Protein AF-A0A958RFA3-F1 (afdb_monomer)

Secondary structure (DSSP, 8-state):
------PPP-TT-GGGGGSPTT---------EEEEEEEEETTTEEEEEEEEEE--------------BPPPGGGEEEEEE-SSSTT-EEEEETTEEEEESSSSSBEEPTT--S---EEE-TT--EEETTEEESSTTSS-EE---HHHHHHHS-GGG--SSPPEEEEEEEE-SS-TT-EEEEEEETTTEEEEEEESSTTSS-EE-

Solvent-accessible surface area (backbone atoms only — not comparable to full-atom values): 12386 Å² total; per-residue (Å²): 137,87,82,86,84,79,81,76,87,62,88,85,56,63,73,68,76,75,58,60,89,88,58,83,70,74,81,91,70,76,76,62,69,46,70,40,78,48,76,44,90,98,69,45,80,44,76,46,81,69,47,78,53,76,62,76,80,70,80,77,64,85,73,67,79,72,63,44,75,78,58,79,88,51,51,78,45,76,44,65,46,77,70,43,88,51,34,33,36,36,17,17,76,71,14,32,30,40,21,60,76,82,58,54,30,33,70,45,88,92,38,70,40,56,46,38,68,37,64,34,68,86,35,42,30,36,46,61,61,32,38,14,85,61,69,71,77,52,76,42,79,36,68,42,66,72,44,50,55,66,41,47,58,69,94,72,59,73,75,98,48,61,74,43,72,69,41,61,47,62,36,68,92,44,70,40,26,33,39,34,37,35,32,48,50,94,81,45,74,47,50,35,36,17,78,55,51,36,78,47,47,38,66,108

Structure (mmCIF, N/CA/C/O backbone):
data_AF-A0A958RFA3-F1
#
_entry.id   AF-A0A958RFA3-F1
#
loop_
_atom_site.group_PDB
_atom_site.id
_atom_site.type_symbol
_atom_site.label_atom_id
_atom_site.label_alt_id
_atom_site.label_comp_id
_atom_site.label_asym_id
_atom_site.label_entity_id
_atom_site.label_seq_id
_atom_site.pdbx_PDB_ins_code
_atom_site.Cartn_x
_atom_site.Cartn_y
_atom_site.Cartn_z
_atom_site.occupancy
_atom_site.B_iso_or_equiv
_atom_site.auth_seq_id
_atom_site.auth_comp_id
_atom_site.auth_asym_id
_atom_site.auth_atom_id
_atom_site.pdbx_PDB_model_num
ATOM 1 N N . TYR A 1 1 ? 9.723 -27.325 49.224 1.00 39.25 1 TYR A N 1
ATOM 2 C CA . TYR A 1 1 ? 10.081 -26.887 47.862 1.00 39.25 1 TYR A CA 1
ATOM 3 C C . TYR A 1 1 ? 8.822 -26.891 47.021 1.00 39.25 1 TYR A C 1
ATOM 5 O O . TYR A 1 1 ? 8.228 -27.949 46.857 1.00 39.25 1 TYR A O 1
ATOM 13 N N . THR A 1 2 ? 8.362 -25.725 46.578 1.00 26.45 2 THR A N 1
ATOM 14 C CA . THR A 1 2 ? 7.135 -25.595 45.782 1.00 26.45 2 THR A CA 1
ATOM 15 C C . THR A 1 2 ? 7.529 -25.613 44.311 1.00 26.45 2 THR A C 1
ATOM 17 O O . THR A 1 2 ? 8.283 -24.753 43.863 1.00 26.45 2 THR A O 1
ATOM 20 N N . LEU A 1 3 ? 7.095 -26.639 43.580 1.00 25.03 3 LEU A N 1
ATOM 21 C CA . LEU A 1 3 ? 7.391 -26.801 42.160 1.00 25.03 3 LEU A CA 1
ATOM 22 C C . LEU A 1 3 ? 6.298 -26.085 41.355 1.00 25.03 3 LEU A C 1
ATOM 24 O O . LEU A 1 3 ? 5.173 -26.571 41.274 1.00 25.03 3 LEU A O 1
ATOM 28 N N . GLU A 1 4 ? 6.608 -24.925 40.777 1.00 31.17 4 GLU A N 1
ATOM 29 C CA . GLU A 1 4 ? 5.705 -24.277 39.821 1.00 31.17 4 GLU A CA 1
ATOM 30 C C . GLU A 1 4 ? 5.897 -24.875 38.424 1.00 31.17 4 GLU A C 1
ATOM 32 O O . GLU A 1 4 ? 6.933 -24.691 37.784 1.00 31.17 4 GLU A O 1
ATOM 37 N N . LEU A 1 5 ? 4.867 -25.561 37.932 1.00 25.67 5 LEU A N 1
ATOM 38 C CA . LEU A 1 5 ? 4.780 -26.044 36.558 1.00 25.67 5 LEU A CA 1
ATOM 39 C C . LEU A 1 5 ? 3.950 -25.045 35.742 1.00 25.67 5 LEU A C 1
ATOM 41 O O . LEU A 1 5 ? 2.828 -24.714 36.122 1.00 25.67 5 LEU A O 1
ATOM 45 N N . LYS A 1 6 ? 4.493 -24.548 34.626 1.00 41.12 6 LYS A N 1
ATOM 46 C CA . LYS A 1 6 ? 3.792 -23.631 33.709 1.00 41.12 6 LYS A CA 1
ATOM 47 C C . LYS A 1 6 ? 3.762 -24.231 32.307 1.00 41.12 6 LYS A C 1
ATOM 49 O O . LYS A 1 6 ? 4.740 -24.839 31.876 1.00 41.12 6 LYS A O 1
ATOM 54 N N . SER A 1 7 ? 2.632 -24.082 31.619 1.00 36.56 7 SER A N 1
ATOM 55 C CA . SER A 1 7 ? 2.426 -24.600 30.266 1.00 36.56 7 SER A CA 1
ATOM 56 C C . SER A 1 7 ? 3.129 -23.744 29.206 1.00 36.56 7 SER A C 1
ATOM 58 O O . SER A 1 7 ? 3.411 -22.561 29.411 1.00 36.56 7 SER A O 1
ATOM 60 N N . GLN A 1 8 ? 3.427 -24.364 28.062 1.00 39.75 8 GLN A N 1
ATOM 61 C CA . GLN A 1 8 ? 3.953 -23.690 26.874 1.00 39.75 8 GLN A CA 1
ATOM 62 C C . GLN A 1 8 ? 2.984 -22.582 26.415 1.00 39.75 8 GLN A C 1
ATOM 64 O O . GLN A 1 8 ? 1.768 -22.783 26.501 1.00 39.75 8 GLN A O 1
ATOM 69 N N . PRO A 1 9 ? 3.483 -21.442 25.891 1.00 43.16 9 PRO A N 1
ATOM 70 C CA . PRO A 1 9 ? 2.634 -20.446 25.247 1.00 43.16 9 PRO A CA 1
ATOM 71 C C . PRO A 1 9 ? 1.746 -21.116 24.195 1.00 43.16 9 PRO A C 1
ATOM 73 O O . PRO A 1 9 ? 2.242 -21.728 23.247 1.00 43.16 9 PRO A O 1
ATOM 76 N N . ASN A 1 10 ? 0.429 -21.038 24.384 1.00 44.91 10 ASN A N 1
ATOM 77 C CA . ASN A 1 10 ? -0.519 -21.607 23.440 1.00 44.91 10 ASN A CA 1
ATOM 78 C C . ASN A 1 10 ? -0.627 -20.675 22.225 1.00 44.91 10 ASN A C 1
ATOM 80 O O . ASN A 1 10 ? -1.308 -19.655 22.277 1.00 44.91 10 ASN A O 1
ATOM 84 N N . MET A 1 11 ? 0.036 -21.038 21.127 1.00 40.84 11 MET A N 1
ATOM 85 C CA . MET A 1 11 ? -0.044 -20.307 19.854 1.00 40.84 11 MET A CA 1
ATOM 86 C C . MET A 1 11 ? -1.438 -20.394 19.199 1.00 40.84 11 MET A C 1
ATOM 88 O O . MET A 1 11 ? -1.718 -19.644 18.274 1.00 40.84 11 MET A O 1
ATOM 92 N N . GLY A 1 12 ? -2.318 -21.280 19.683 1.00 44.78 12 GLY A N 1
ATOM 93 C CA . GLY A 1 12 ? -3.744 -21.337 19.341 1.00 44.78 12 GLY A CA 1
ATOM 94 C C . GLY A 1 12 ? -4.638 -20.570 20.320 1.00 44.78 12 GLY A C 1
ATOM 95 O O . GLY A 1 12 ? -5.848 -20.786 20.346 1.00 44.78 12 GLY A O 1
ATOM 96 N N . SER A 1 13 ? -4.062 -19.727 21.183 1.00 49.00 13 SER A N 1
ATOM 97 C CA . SER A 1 13 ? -4.838 -18.930 22.124 1.00 49.00 13 SER A CA 1
ATOM 98 C C . SER A 1 13 ? -5.600 -17.818 21.405 1.00 49.00 13 SER A C 1
ATOM 100 O O . SER A 1 13 ? -5.005 -16.912 20.824 1.00 49.00 13 SER A O 1
ATOM 102 N N . ASN A 1 14 ? -6.925 -17.823 21.531 1.00 48.72 14 ASN A N 1
ATOM 103 C CA . ASN A 1 14 ? -7.794 -16.778 20.986 1.00 48.72 14 ASN A CA 1
ATOM 104 C C . ASN A 1 14 ? -7.730 -15.459 21.782 1.00 48.72 14 ASN A C 1
ATOM 106 O O . ASN A 1 14 ? -8.503 -14.549 21.502 1.00 48.72 14 ASN A O 1
ATOM 110 N N . THR A 1 15 ? -6.823 -15.305 22.755 1.00 51.62 15 THR A N 1
ATOM 111 C CA . THR A 1 15 ? -6.719 -14.089 23.591 1.00 51.62 15 THR A CA 1
ATOM 112 C C . THR A 1 15 ? -6.512 -12.814 22.769 1.00 51.62 15 THR A C 1
ATOM 114 O O . THR A 1 15 ? -6.970 -11.750 23.167 1.00 51.62 15 THR A O 1
ATOM 117 N N . VAL A 1 16 ? -5.864 -12.913 21.603 1.00 50.91 16 VAL A N 1
ATOM 118 C CA . VAL A 1 16 ? -5.658 -11.770 20.695 1.00 50.91 16 VAL A CA 1
ATOM 119 C C . VAL A 1 16 ? -6.936 -11.418 19.919 1.00 50.91 16 VAL A C 1
ATOM 121 O O . VAL A 1 16 ? -7.121 -10.269 19.539 1.00 50.91 16 VAL A O 1
ATOM 124 N N . THR A 1 17 ? -7.864 -12.365 19.735 1.00 51.69 17 THR A N 1
ATOM 125 C CA . THR A 1 17 ? -9.105 -12.146 18.961 1.00 51.69 17 THR A CA 1
ATOM 126 C C . THR A 1 17 ? -10.127 -11.257 19.673 1.00 51.69 17 THR A C 1
ATOM 128 O O . THR A 1 17 ? -11.026 -10.728 19.029 1.00 51.69 17 THR A O 1
ATOM 131 N N . THR A 1 18 ? -9.985 -11.066 20.989 1.00 54.12 18 THR A N 1
ATOM 132 C CA . THR A 1 18 ? -10.863 -10.211 21.806 1.00 54.12 18 THR A CA 1
ATOM 133 C C . THR A 1 18 ? -10.324 -8.796 22.006 1.00 54.12 18 THR A C 1
ATOM 135 O O . THR A 1 18 ? -10.985 -7.983 22.648 1.00 54.12 18 THR A O 1
ATOM 138 N N . VAL A 1 19 ? -9.121 -8.498 21.509 1.00 52.91 19 VAL A N 1
ATOM 139 C CA . VAL A 1 19 ? -8.515 -7.170 21.633 1.00 52.91 19 VAL A CA 1
ATOM 140 C C . VAL A 1 19 ? -9.031 -6.296 20.496 1.00 52.91 19 VAL A C 1
ATOM 142 O O . VAL A 1 19 ? -8.831 -6.607 19.322 1.00 52.91 19 VAL A O 1
ATOM 145 N N . SER A 1 20 ? -9.695 -5.194 20.839 1.00 50.47 20 SER A N 1
ATOM 146 C CA . SER A 1 20 ? -10.135 -4.216 19.842 1.00 50.47 20 SER A CA 1
ATOM 147 C C . SER A 1 20 ? -8.925 -3.580 19.145 1.00 50.47 20 SER A C 1
ATOM 149 O O . SER A 1 20 ? -7.901 -3.348 19.800 1.00 50.47 20 SER A O 1
ATOM 151 N N . PRO A 1 21 ? -9.023 -3.216 17.850 1.00 50.06 21 PRO A N 1
ATOM 152 C CA . PRO A 1 21 ? -8.019 -2.370 17.216 1.00 50.06 21 PRO A CA 1
ATOM 153 C C . PRO A 1 21 ? -7.773 -1.126 18.080 1.00 50.06 21 PRO A C 1
ATOM 155 O O . PRO A 1 21 ? -8.728 -0.509 18.552 1.00 50.06 21 PRO A O 1
ATOM 158 N N . TRP A 1 22 ? -6.501 -0.774 18.299 1.00 52.59 22 TRP A N 1
ATOM 159 C CA . TRP A 1 22 ? -6.074 0.407 19.076 1.00 52.59 22 TRP A CA 1
ATOM 160 C C . TRP A 1 22 ? -6.326 0.374 20.580 1.00 52.59 22 TRP A C 1
ATOM 162 O O . TRP A 1 22 ? -6.191 1.401 21.245 1.00 52.59 22 TRP A O 1
ATOM 172 N N . GLN A 1 23 ? -6.661 -0.781 21.145 1.00 49.72 23 GLN A N 1
ATOM 173 C CA . GLN A 1 23 ? -6.700 -0.906 22.591 1.00 49.72 23 GLN A CA 1
ATOM 174 C C . GLN A 1 23 ? -5.296 -0.672 23.165 1.00 49.72 23 GLN A C 1
ATOM 176 O O . GLN A 1 23 ? -4.319 -1.261 22.700 1.00 49.72 23 GLN A O 1
ATOM 181 N N . THR A 1 24 ? -5.191 0.191 24.177 1.00 44.44 24 THR A N 1
ATOM 182 C CA . THR A 1 24 ? -3.932 0.419 24.889 1.00 44.44 24 THR A CA 1
ATOM 183 C C . THR A 1 24 ? -3.521 -0.872 25.581 1.00 44.44 24 THR A C 1
ATOM 185 O O . THR A 1 24 ? -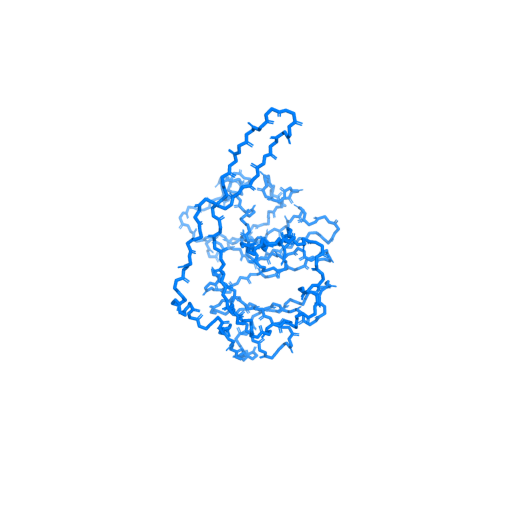4.050 -1.232 26.634 1.00 44.44 24 THR A O 1
ATOM 188 N N . LEU A 1 25 ? -2.581 -1.588 24.973 1.00 47.53 25 LEU A N 1
ATOM 189 C CA . LEU A 1 25 ? -1.977 -2.759 25.578 1.00 47.53 25 LEU A CA 1
ATOM 190 C C . LEU A 1 25 ? -0.861 -2.285 26.497 1.00 47.53 25 LEU A C 1
ATOM 192 O O . LEU A 1 25 ? 0.136 -1.710 26.067 1.00 47.53 25 LEU A O 1
ATOM 196 N N . THR A 1 26 ? -1.053 -2.520 27.787 1.00 44.00 26 THR A N 1
ATOM 197 C CA . THR A 1 26 ? 0.011 -2.350 28.768 1.00 44.00 26 THR A CA 1
ATOM 198 C C . THR A 1 26 ? 0.744 -3.676 28.873 1.00 44.00 26 THR A C 1
ATOM 200 O O . THR A 1 26 ? 0.171 -4.688 29.279 1.00 44.00 26 THR A O 1
ATOM 203 N N . LEU A 1 27 ? 2.016 -3.694 28.476 1.00 45.94 27 LEU A N 1
ATOM 204 C CA . LEU A 1 27 ? 2.883 -4.823 28.776 1.00 45.94 27 LEU A CA 1
ATOM 205 C C . LEU A 1 27 ? 3.133 -4.805 30.289 1.00 45.94 27 LEU A C 1
ATOM 207 O O . LEU A 1 27 ? 4.008 -4.097 30.771 1.00 45.94 27 LEU A O 1
ATOM 211 N N . GLN A 1 28 ? 2.329 -5.565 31.034 1.00 44.34 28 GLN A N 1
ATOM 212 C CA . GLN A 1 28 ? 2.409 -5.673 32.501 1.00 44.34 28 GLN A CA 1
ATOM 213 C C . GLN A 1 28 ? 3.716 -6.333 32.979 1.00 44.34 28 GLN A C 1
ATOM 215 O O . GLN A 1 28 ? 4.018 -6.350 34.167 1.00 44.34 28 GLN A O 1
ATOM 220 N N . GLY A 1 29 ? 4.491 -6.885 32.046 1.00 44.44 29 GLY A N 1
ATOM 221 C CA . GLY A 1 29 ? 5.799 -7.473 32.273 1.00 44.44 29 GLY A CA 1
ATOM 222 C C . GLY A 1 29 ? 6.142 -8.448 31.156 1.00 44.44 29 GLY A C 1
ATOM 223 O O . GLY A 1 29 ? 5.268 -8.980 30.471 1.00 44.44 29 GLY A O 1
ATOM 224 N N . TYR A 1 30 ? 7.428 -8.702 30.971 1.00 49.88 30 TYR A N 1
ATOM 225 C CA . TYR A 1 30 ? 7.913 -9.797 30.145 1.00 49.88 30 TYR A CA 1
ATOM 226 C C . TYR A 1 30 ? 9.006 -10.527 30.925 1.00 49.88 30 TYR A C 1
ATOM 228 O O . TYR A 1 30 ? 9.752 -9.914 31.683 1.00 49.88 30 TYR A O 1
ATOM 236 N N . SER A 1 31 ? 9.089 -11.849 30.772 1.00 47.47 31 SER A N 1
ATOM 237 C CA . SER A 1 31 ? 10.188 -12.631 31.344 1.00 47.47 31 SER A CA 1
ATOM 238 C C . SER A 1 31 ? 10.947 -13.299 30.211 1.00 47.47 31 SER A C 1
ATOM 240 O O . SER A 1 31 ? 10.394 -14.121 29.479 1.00 47.47 31 SER A O 1
ATOM 242 N N . ILE A 1 32 ? 12.215 -12.930 30.038 1.00 50.78 32 ILE A N 1
ATOM 243 C CA . ILE A 1 32 ? 13.107 -13.645 29.128 1.00 50.78 32 ILE A CA 1
ATOM 244 C C . ILE A 1 32 ? 13.710 -14.791 29.929 1.00 50.78 32 ILE A C 1
ATOM 246 O O . ILE A 1 32 ? 14.559 -14.594 30.798 1.00 50.78 32 ILE A O 1
ATOM 250 N N . LYS A 1 33 ? 13.242 -16.008 29.651 1.00 55.41 33 LYS A N 1
ATOM 251 C CA . LYS A 1 33 ? 13.788 -17.220 30.261 1.00 55.41 33 LYS A CA 1
ATOM 252 C C . LYS A 1 33 ? 14.815 -17.838 29.330 1.00 55.41 33 LYS A C 1
ATOM 254 O O . LYS A 1 33 ? 14.483 -18.244 28.217 1.00 55.41 33 LYS A O 1
ATOM 259 N N . ARG A 1 34 ? 16.057 -17.946 29.801 1.00 53.50 34 ARG A N 1
ATOM 260 C CA . ARG A 1 34 ? 17.073 -18.768 29.142 1.00 53.50 34 ARG A CA 1
ATOM 261 C C . ARG A 1 34 ? 16.902 -20.209 29.620 1.00 53.50 34 ARG A C 1
ATOM 263 O O . ARG A 1 34 ? 16.997 -20.479 30.817 1.00 53.50 34 ARG A O 1
ATOM 270 N N . TRP A 1 35 ? 16.618 -21.114 28.689 1.00 60.62 35 TRP A N 1
ATOM 271 C CA . TRP A 1 35 ? 16.428 -22.535 28.975 1.00 60.62 35 TRP A CA 1
ATOM 272 C C . TRP A 1 35 ? 17.724 -23.310 28.722 1.00 60.62 35 TRP A C 1
ATOM 274 O O . TRP A 1 35 ? 18.327 -23.178 27.657 1.00 60.62 35 TRP A O 1
ATOM 284 N N . GLY A 1 36 ? 18.139 -24.122 29.693 1.00 64.88 36 GLY A N 1
ATOM 285 C CA . GLY A 1 36 ? 19.170 -25.143 29.531 1.00 64.88 36 GLY A CA 1
ATOM 286 C C . GLY A 1 36 ? 18.563 -26.433 28.980 1.00 64.88 36 GLY A C 1
ATOM 287 O O . GLY A 1 36 ? 17.433 -26.773 29.329 1.00 64.88 36 GLY A O 1
ATOM 288 N N . LYS A 1 37 ? 19.300 -27.138 28.113 1.00 75.25 37 LYS A N 1
ATOM 289 C CA . LYS A 1 37 ? 18.907 -28.428 27.522 1.00 75.25 37 LYS A CA 1
ATOM 290 C C . LYS A 1 37 ? 19.904 -29.514 27.927 1.00 75.25 37 LYS A C 1
ATOM 292 O O . LYS A 1 37 ? 21.100 -29.352 27.708 1.00 75.25 37 LYS A O 1
ATOM 297 N N . SER A 1 38 ? 19.423 -30.619 28.492 1.00 68.94 38 SER A N 1
ATOM 298 C CA . SER A 1 38 ? 20.213 -31.796 28.906 1.00 68.94 38 SER A CA 1
ATOM 299 C C . SER A 1 38 ? 19.546 -33.003 28.315 1.00 68.94 38 SER A C 1
ATOM 301 O O . SER A 1 38 ? 18.321 -33.105 28.280 1.00 68.94 38 SER A O 1
ATOM 303 N N . ARG A 1 39 ? 20.378 -33.957 27.926 1.00 80.31 39 ARG A N 1
ATOM 304 C CA . ARG A 1 39 ? 19.924 -35.265 27.506 1.00 80.31 39 ARG A CA 1
ATOM 305 C C . ARG A 1 39 ? 20.197 -36.258 28.620 1.00 80.31 39 ARG A C 1
ATOM 307 O O . ARG A 1 39 ? 21.353 -36.509 28.947 1.00 80.31 39 ARG A O 1
ATOM 314 N N . ILE A 1 40 ? 19.138 -36.820 29.190 1.00 77.31 40 ILE A N 1
ATOM 315 C CA . ILE A 1 40 ? 19.238 -37.830 30.245 1.00 77.31 40 ILE A CA 1
ATOM 316 C C . ILE A 1 40 ? 18.967 -39.199 29.623 1.00 77.31 40 ILE A C 1
ATOM 318 O O . ILE A 1 40 ? 18.009 -39.392 28.867 1.00 77.31 40 ILE A O 1
ATOM 322 N N . TYR A 1 41 ? 19.826 -40.170 29.927 1.00 54.72 41 TYR A N 1
ATOM 323 C CA . TYR A 1 41 ? 19.674 -41.535 29.435 1.00 54.72 41 TYR A CA 1
ATOM 324 C C . TYR A 1 41 ? 18.311 -42.116 29.857 1.00 54.72 41 TYR A C 1
ATOM 326 O O . TYR A 1 41 ? 17.918 -42.003 31.014 1.00 54.72 41 TYR A O 1
ATOM 334 N N . LYS A 1 42 ? 17.583 -42.714 28.901 1.00 70.75 42 LYS A N 1
ATOM 335 C CA . LYS A 1 42 ? 16.177 -43.186 28.980 1.00 70.75 42 LYS A CA 1
ATOM 336 C C . L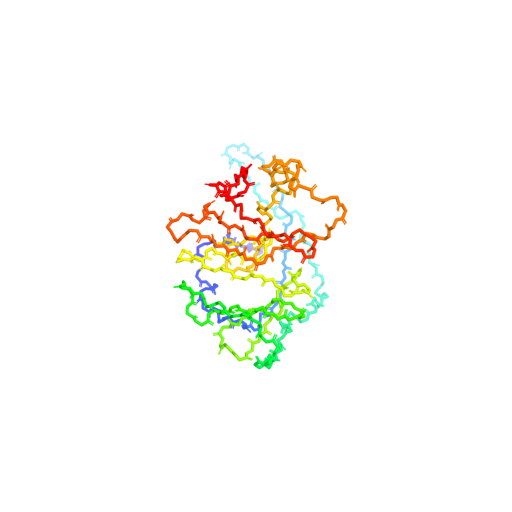YS A 1 42 ? 15.072 -42.121 29.064 1.00 70.75 42 LYS A C 1
ATOM 338 O O . LYS A 1 42 ? 13.920 -42.471 28.846 1.00 70.75 42 LYS A O 1
ATOM 343 N N . TRP A 1 43 ? 15.391 -40.861 29.348 1.00 55.78 43 TRP A N 1
ATOM 344 C CA . TRP A 1 43 ? 14.388 -39.806 29.580 1.00 55.78 43 TRP A CA 1
ATOM 345 C C . TRP A 1 43 ? 14.361 -38.752 28.466 1.00 55.78 43 TRP A C 1
ATOM 347 O O . TRP A 1 43 ? 13.420 -37.973 28.373 1.00 55.78 43 TRP A O 1
ATOM 357 N N . GLY A 1 44 ? 15.355 -38.769 27.575 1.00 73.44 44 GLY A N 1
ATOM 358 C CA . GLY A 1 44 ? 15.384 -37.911 26.396 1.00 73.44 44 GLY A CA 1
ATOM 359 C C . GLY A 1 44 ? 15.845 -36.492 26.712 1.00 73.44 44 GLY A C 1
ATOM 360 O O . GLY A 1 44 ? 16.675 -36.280 27.599 1.00 73.44 44 GLY A O 1
ATOM 361 N N . ASP A 1 45 ? 15.352 -35.540 25.926 1.00 74.31 45 ASP A N 1
ATOM 362 C CA . ASP A 1 45 ? 15.697 -34.127 26.041 1.00 74.31 45 ASP A CA 1
ATOM 363 C C . ASP A 1 45 ? 14.831 -33.454 27.111 1.00 74.31 45 ASP A C 1
ATOM 365 O O . ASP A 1 45 ? 13.610 -33.378 26.979 1.00 74.31 45 ASP A O 1
ATOM 369 N N . LEU A 1 46 ? 15.474 -32.929 28.151 1.00 64.44 46 LEU A N 1
ATOM 370 C CA . LEU A 1 46 ? 14.830 -32.188 29.227 1.00 64.44 46 LEU A CA 1
ATOM 371 C C . LEU A 1 46 ? 15.279 -30.725 29.189 1.00 64.44 46 LEU A C 1
ATOM 373 O O . LEU A 1 46 ? 16.446 -30.434 28.919 1.00 64.44 46 LEU A O 1
ATOM 377 N N . TRP A 1 47 ? 14.348 -29.814 29.470 1.00 66.06 47 TRP A N 1
ATOM 378 C CA . TRP A 1 47 ? 14.585 -28.373 29.501 1.00 66.06 47 TRP A CA 1
ATOM 379 C C . TRP A 1 47 ? 14.362 -27.845 30.921 1.00 66.06 47 TRP A C 1
ATOM 381 O O . TRP A 1 47 ? 13.336 -28.146 31.527 1.00 66.06 47 TRP A O 1
ATOM 391 N N . TRP A 1 48 ? 15.287 -27.047 31.455 1.00 67.94 48 TRP A N 1
ATOM 392 C CA . TRP A 1 48 ? 15.126 -26.370 32.754 1.00 67.94 48 TRP A CA 1
ATOM 393 C C . TRP A 1 48 ? 15.505 -24.889 32.646 1.00 67.94 48 TRP A C 1
ATOM 395 O O . TRP A 1 48 ? 16.294 -24.517 31.774 1.00 67.94 48 TRP A O 1
ATOM 405 N N . PRO A 1 49 ? 14.944 -24.013 33.495 1.00 63.16 49 PRO A N 1
ATOM 406 C CA . PRO A 1 49 ? 15.337 -22.609 33.527 1.00 63.16 49 PRO A CA 1
ATOM 407 C C . PRO A 1 49 ? 16.765 -22.482 34.086 1.00 63.16 49 PRO A C 1
ATOM 409 O O . PRO A 1 49 ? 17.015 -22.870 35.221 1.00 63.16 49 PRO A O 1
ATOM 412 N N . ASP A 1 50 ? 17.704 -21.966 33.288 1.00 60.62 50 ASP A N 1
ATOM 413 C CA . ASP A 1 50 ? 19.120 -21.805 33.673 1.00 60.62 50 ASP A CA 1
ATOM 414 C C . ASP A 1 50 ? 19.336 -20.493 34.449 1.00 60.62 50 ASP A C 1
ATOM 416 O O . ASP A 1 50 ? 19.911 -20.466 35.534 1.00 60.62 50 ASP A O 1
ATOM 420 N N . LYS A 1 51 ? 18.761 -19.395 33.943 1.00 58.00 51 LYS A N 1
ATOM 421 C CA . LYS A 1 51 ? 18.648 -18.113 34.650 1.00 58.00 51 LYS A CA 1
ATOM 422 C C . LYS A 1 51 ? 17.326 -17.439 34.307 1.00 58.00 51 LYS A C 1
ATOM 424 O O . LYS A 1 51 ? 17.011 -17.239 33.131 1.00 58.00 51 LYS A O 1
ATOM 429 N N . THR A 1 52 ? 16.588 -17.031 35.336 1.00 50.84 52 THR A N 1
ATOM 430 C CA . THR A 1 52 ? 15.558 -16.000 35.198 1.00 50.84 52 THR A CA 1
ATOM 431 C C . THR A 1 52 ? 16.282 -14.663 35.246 1.00 50.84 52 THR A C 1
ATOM 433 O O . THR A 1 52 ? 16.739 -14.247 36.307 1.00 50.84 52 THR A O 1
ATOM 436 N N . ILE A 1 53 ? 16.453 -14.007 34.098 1.00 52.91 53 ILE A N 1
ATOM 437 C CA . ILE A 1 53 ? 16.784 -12.583 34.110 1.00 52.91 53 ILE A CA 1
ATOM 438 C C . ILE A 1 53 ? 15.451 -11.890 34.362 1.00 52.91 53 ILE A C 1
ATOM 440 O O . ILE A 1 53 ? 14.663 -11.683 33.438 1.00 52.91 53 ILE A O 1
ATOM 444 N N . GLU A 1 54 ? 15.152 -11.628 35.632 1.00 48.28 54 GLU A N 1
ATOM 445 C CA . GLU A 1 54 ? 14.107 -10.677 35.984 1.00 48.28 54 GLU A CA 1
ATOM 446 C C . GLU A 1 54 ? 14.618 -9.314 35.527 1.00 48.28 54 GLU A C 1
ATOM 448 O O . GLU A 1 54 ? 15.465 -8.687 36.157 1.00 48.28 54 GLU A O 1
ATOM 453 N N . SER A 1 55 ? 14.190 -8.915 34.331 1.00 43.91 55 SER A N 1
ATOM 454 C CA . SER A 1 55 ? 14.334 -7.540 33.893 1.00 43.91 55 SER A CA 1
ATOM 455 C C . SER A 1 55 ? 13.557 -6.707 34.898 1.00 43.91 55 SER A C 1
ATOM 457 O O . SER A 1 55 ? 12.328 -6.758 34.898 1.00 43.91 55 SER A O 1
ATOM 459 N N . ASN A 1 56 ? 14.257 -5.943 35.737 1.00 45.62 56 ASN A N 1
ATOM 460 C CA . ASN A 1 56 ? 13.638 -4.815 36.415 1.00 45.62 56 ASN A CA 1
ATOM 461 C C . ASN A 1 56 ? 12.873 -4.036 35.344 1.00 45.62 56 ASN A C 1
ATOM 463 O O . ASN A 1 56 ? 13.428 -3.692 34.298 1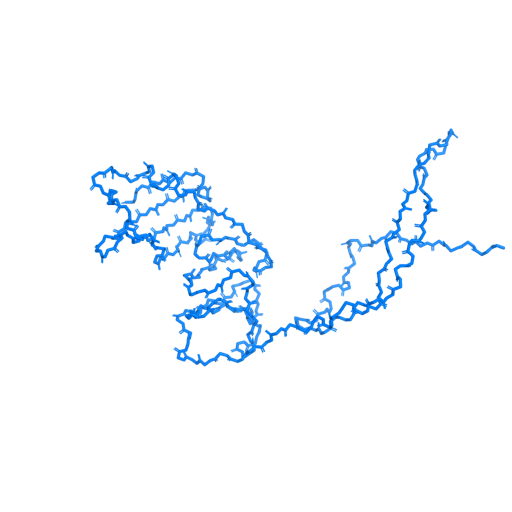.00 45.62 56 ASN A O 1
ATOM 467 N N . THR A 1 57 ? 11.570 -3.891 35.553 1.00 45.97 57 THR A N 1
ATOM 468 C CA . THR A 1 57 ? 10.658 -3.136 34.702 1.00 45.97 57 THR A CA 1
ATOM 469 C C . THR A 1 57 ? 11.090 -1.678 34.714 1.00 45.97 57 THR A C 1
ATOM 471 O O . THR A 1 57 ? 10.561 -0.860 35.460 1.00 45.97 57 THR A O 1
ATOM 474 N N . GLU A 1 58 ? 12.061 -1.330 33.882 1.00 45.66 58 GLU A N 1
ATOM 475 C CA . GLU A 1 58 ? 12.056 0.001 33.312 1.00 45.66 58 GLU A CA 1
ATOM 476 C C . GLU A 1 58 ? 10.838 0.038 32.401 1.00 45.66 58 GLU A C 1
ATOM 478 O O . GLU A 1 58 ? 10.695 -0.777 31.486 1.00 45.66 58 GLU A O 1
ATOM 483 N N . PHE A 1 59 ? 9.898 0.914 32.748 1.00 43.25 59 PHE A N 1
ATOM 484 C CA . PHE A 1 59 ? 8.753 1.227 31.917 1.00 43.25 59 PHE A CA 1
ATOM 485 C C . PHE A 1 59 ? 9.276 1.558 30.521 1.00 43.25 59 PHE A C 1
ATOM 487 O O . PHE A 1 59 ? 9.774 2.657 30.280 1.00 43.25 59 PHE A O 1
ATOM 494 N N . LEU A 1 60 ? 9.170 0.605 29.598 1.00 45.12 60 LEU A N 1
ATOM 495 C CA . LEU A 1 60 ? 9.257 0.911 28.186 1.00 45.12 60 LEU A CA 1
ATOM 496 C C . LEU A 1 60 ? 7.997 1.709 27.894 1.00 45.12 60 LEU A C 1
ATOM 498 O O . LEU A 1 60 ? 6.902 1.152 27.846 1.00 45.12 60 LEU A O 1
ATOM 502 N N . GLU A 1 61 ? 8.190 3.027 27.908 1.00 45.03 61 GLU A N 1
ATOM 503 C CA . GLU A 1 61 ? 7.467 4.057 27.177 1.00 45.03 61 GLU A CA 1
ATOM 504 C C . GLU A 1 61 ? 6.077 3.605 26.731 1.00 45.03 61 GLU A C 1
ATOM 506 O O . GLU A 1 61 ? 5.935 2.736 25.873 1.00 45.03 61 GLU A O 1
ATOM 511 N N . THR A 1 62 ? 5.041 4.188 27.337 1.00 42.84 62 THR A N 1
ATOM 512 C CA . THR A 1 62 ? 3.642 3.923 26.998 1.00 42.84 62 THR A CA 1
ATOM 513 C C . THR A 1 62 ? 3.509 3.869 25.475 1.00 42.84 62 THR A C 1
ATOM 515 O O . THR A 1 62 ? 3.665 4.895 24.813 1.00 42.84 62 THR A O 1
ATOM 518 N N . LEU A 1 63 ? 3.251 2.678 24.917 1.00 51.75 63 LEU A N 1
ATOM 519 C CA . LEU A 1 63 ? 3.048 2.466 23.481 1.00 51.75 63 LEU A CA 1
ATOM 520 C C . LEU A 1 63 ? 1.679 3.037 23.087 1.00 51.75 63 LEU A C 1
ATOM 522 O O . LEU A 1 63 ? 0.767 2.318 22.690 1.00 51.75 63 LEU A O 1
ATOM 526 N N . GLN A 1 64 ? 1.502 4.340 23.279 1.00 52.84 64 GLN A N 1
ATOM 527 C CA . GLN A 1 64 ? 0.358 5.090 22.802 1.00 52.84 64 GLN A CA 1
ATOM 528 C C . GLN A 1 64 ? 0.566 5.263 21.294 1.00 52.84 64 GLN A C 1
ATOM 530 O O . GLN A 1 64 ? 1.500 5.970 20.892 1.00 52.84 64 GLN A O 1
ATOM 535 N N . PRO A 1 65 ? -0.244 4.617 20.436 1.00 60.00 65 PRO A N 1
ATOM 536 C CA . PRO A 1 65 ? -0.183 4.892 19.012 1.00 60.00 65 PRO A CA 1
ATOM 537 C C . PRO A 1 65 ? -0.438 6.389 18.813 1.00 60.00 65 PRO A C 1
ATOM 539 O O . PRO A 1 65 ? -1.456 6.920 19.254 1.00 60.00 65 PRO A O 1
ATOM 542 N N . ARG A 1 66 ? 0.505 7.098 18.181 1.00 70.56 66 ARG A N 1
ATOM 543 C CA . ARG A 1 66 ? 0.326 8.522 17.869 1.00 70.56 66 ARG A CA 1
ATOM 544 C C . ARG A 1 66 ? -0.745 8.647 16.792 1.00 70.56 66 ARG A C 1
ATOM 546 O O . ARG A 1 66 ? -0.452 8.522 15.605 1.00 70.56 66 ARG A O 1
ATOM 553 N N . THR A 1 67 ? -1.983 8.872 17.209 1.00 83.62 67 THR A N 1
ATOM 554 C CA . THR A 1 67 ? -3.104 9.120 16.304 1.00 83.62 67 THR A CA 1
ATOM 555 C C . THR A 1 67 ? -3.222 10.603 15.993 1.00 83.62 67 THR A C 1
ATOM 557 O O . THR A 1 67 ? -3.059 11.446 16.875 1.00 83.62 67 THR A O 1
ATOM 560 N N . ILE A 1 68 ? -3.563 10.923 14.753 1.00 88.88 68 ILE A N 1
ATOM 561 C CA . ILE A 1 68 ? -3.852 12.277 14.295 1.00 88.88 68 ILE A CA 1
ATOM 562 C C . ILE A 1 68 ? -5.217 12.324 13.609 1.00 88.88 68 ILE A C 1
ATOM 564 O O . ILE A 1 68 ? -5.758 11.300 13.187 1.00 88.88 68 ILE A O 1
ATOM 568 N N . GLN A 1 69 ? -5.760 13.527 13.466 1.00 91.44 69 GLN A N 1
ATOM 569 C CA . GLN A 1 69 ? -6.891 13.779 12.581 1.00 91.44 69 GLN A CA 1
ATOM 570 C C . GLN A 1 69 ? -6.365 14.321 11.254 1.00 91.44 69 GLN A C 1
ATOM 572 O O . GLN A 1 69 ? -5.571 15.261 11.242 1.00 91.44 69 GLN A O 1
ATOM 577 N N . LEU A 1 70 ? -6.797 13.719 10.148 1.00 90.88 70 LEU A N 1
ATOM 578 C CA . LEU A 1 70 ? -6.481 14.198 8.805 1.00 90.88 70 LEU A CA 1
ATOM 579 C C . LEU A 1 70 ? -7.604 15.098 8.302 1.00 90.88 70 LEU A C 1
ATOM 581 O O . LEU A 1 70 ? -8.784 14.751 8.397 1.00 90.88 70 LEU A O 1
ATOM 585 N N . SER A 1 71 ? -7.243 16.242 7.728 1.00 89.38 71 SER A N 1
ATOM 586 C CA . SER A 1 71 ? -8.206 17.091 7.032 1.00 89.38 71 SER A CA 1
ATOM 587 C C . SER A 1 71 ? -8.458 16.563 5.618 1.00 89.38 71 SER A C 1
ATOM 589 O O . SER A 1 71 ? -7.563 16.024 4.966 1.00 89.38 71 SER A O 1
ATOM 591 N N . LYS A 1 72 ? -9.678 16.753 5.097 1.00 86.94 72 LYS A N 1
ATOM 592 C CA . LYS A 1 72 ? -10.047 16.281 3.747 1.00 86.94 72 LYS A CA 1
ATOM 593 C C . LYS A 1 72 ? -9.136 16.832 2.642 1.00 86.94 72 LYS A C 1
ATOM 595 O O . LYS A 1 72 ? -8.918 16.147 1.653 1.00 86.94 72 LYS A O 1
ATOM 600 N N . ASN A 1 73 ? -8.583 18.031 2.826 1.00 90.00 73 ASN A N 1
ATOM 601 C CA . ASN A 1 73 ? -7.741 18.697 1.829 1.00 90.00 73 ASN A CA 1
ATOM 602 C C . ASN A 1 73 ? -6.314 18.126 1.763 1.00 90.00 73 ASN A C 1
ATOM 604 O O . ASN A 1 73 ? -5.600 18.374 0.797 1.00 90.00 73 ASN A O 1
ATOM 608 N N . GLU A 1 74 ? -5.877 17.388 2.784 1.00 89.75 74 GLU A N 1
ATOM 609 C CA . GLU A 1 74 ? -4.545 16.767 2.821 1.00 89.75 74 GLU A CA 1
ATOM 610 C C . GLU A 1 74 ? -4.522 15.391 2.154 1.00 89.75 74 GLU A C 1
ATOM 612 O O . GLU A 1 74 ? -3.451 14.884 1.808 1.00 89.75 74 GLU A O 1
ATOM 617 N N . VAL A 1 75 ? -5.694 14.776 2.009 1.00 94.06 75 VAL A N 1
ATOM 618 C CA . VAL A 1 75 ? -5.852 13.414 1.517 1.00 94.06 75 VAL A CA 1
ATOM 619 C C . VAL A 1 75 ? -5.869 13.428 -0.006 1.00 94.06 75 VAL A C 1
ATOM 621 O O . VAL A 1 75 ? -6.791 13.941 -0.631 1.00 94.06 75 VAL A O 1
ATOM 624 N N . MET A 1 76 ? -4.838 12.839 -0.604 1.00 94.56 76 MET A N 1
ATOM 625 C CA . MET A 1 76 ? -4.707 12.709 -2.056 1.00 94.56 76 MET A CA 1
ATOM 626 C C . MET A 1 76 ? -5.384 11.444 -2.577 1.00 94.56 76 MET A C 1
ATOM 628 O O . MET A 1 76 ? -5.931 11.434 -3.675 1.00 94.56 76 MET A O 1
ATOM 632 N N . GLN A 1 77 ? -5.338 10.369 -1.789 1.00 95.06 77 GLN A N 1
ATOM 633 C CA . GLN A 1 77 ? -5.938 9.087 -2.134 1.00 95.06 77 GLN A CA 1
ATOM 634 C C . GLN A 1 77 ? -6.442 8.387 -0.874 1.00 95.06 77 GLN A C 1
ATOM 636 O O . GLN A 1 77 ? -5.797 8.464 0.170 1.00 95.06 77 GLN A O 1
ATOM 641 N N . VAL A 1 78 ? -7.558 7.668 -0.994 1.00 95.62 78 VAL A N 1
ATOM 642 C CA . VAL A 1 78 ? -8.101 6.785 0.043 1.00 95.62 78 VAL A CA 1
ATOM 643 C C . VAL A 1 78 ? -8.345 5.409 -0.556 1.00 95.62 78 VAL A C 1
ATOM 645 O O . VAL A 1 78 ? -8.920 5.316 -1.637 1.00 95.62 78 VAL A O 1
ATOM 648 N N . GLU A 1 79 ? -7.943 4.355 0.149 1.00 96.44 79 GLU A N 1
ATOM 649 C CA . GLU A 1 79 ? -8.153 2.970 -0.271 1.00 96.44 79 GLU A CA 1
ATOM 650 C C . GLU A 1 79 ? -8.689 2.135 0.913 1.00 96.44 79 GLU A C 1
ATOM 652 O O . GLU A 1 79 ? -7.962 1.901 1.886 1.00 96.44 79 GLU A O 1
ATOM 657 N N . PRO A 1 80 ? -9.969 1.718 0.888 1.00 95.75 80 PRO A N 1
ATOM 658 C CA . PRO A 1 80 ? -10.547 0.857 1.915 1.00 95.75 80 PRO A CA 1
ATOM 659 C C . PRO A 1 80 ? -10.138 -0.610 1.722 1.00 95.75 80 PRO A C 1
ATOM 661 O O . PRO A 1 80 ? -10.011 -1.095 0.600 1.00 95.75 80 PRO A O 1
ATOM 664 N N . SER A 1 81 ? -9.971 -1.344 2.822 1.00 92.25 81 SER A N 1
ATOM 665 C CA . SER A 1 81 ? -9.687 -2.778 2.786 1.00 92.25 81 SER A CA 1
ATOM 666 C C . SER A 1 81 ? -10.950 -3.575 2.438 1.00 92.25 81 SER A C 1
ATOM 668 O O . SER A 1 81 ? -11.952 -3.468 3.147 1.00 92.25 81 SER A O 1
ATOM 670 N N . PRO A 1 82 ? -10.916 -4.448 1.415 1.00 90.44 82 PRO A N 1
ATOM 671 C CA . PRO A 1 82 ? -12.037 -5.329 1.093 1.00 90.44 82 PRO A CA 1
ATOM 672 C C . PRO A 1 82 ? -12.160 -6.517 2.063 1.00 90.44 82 PRO A C 1
ATOM 674 O O . PRO A 1 82 ? -13.170 -7.217 2.051 1.00 90.44 82 PRO A O 1
ATOM 677 N N . LYS A 1 83 ? -11.132 -6.780 2.884 1.00 85.62 83 LYS A N 1
ATOM 678 C CA . LYS A 1 83 ? -11.075 -7.929 3.806 1.00 85.62 83 LYS A CA 1
ATOM 679 C C . LYS A 1 83 ? -11.386 -7.576 5.251 1.00 85.62 83 LYS A C 1
ATOM 681 O O . LYS A 1 83 ? -11.923 -8.416 5.966 1.00 85.62 83 LYS A O 1
ATOM 686 N N . ILE A 1 84 ? -11.033 -6.368 5.679 1.00 83.88 84 ILE A N 1
ATOM 687 C CA . ILE A 1 84 ? -11.171 -5.935 7.069 1.00 83.88 84 ILE A CA 1
ATOM 688 C C . ILE A 1 84 ? -12.115 -4.732 7.093 1.00 83.88 84 ILE A C 1
ATOM 690 O O . ILE A 1 84 ? -11.699 -3.638 6.707 1.00 83.88 84 ILE A O 1
ATOM 694 N N . PRO A 1 85 ? -13.375 -4.909 7.532 1.00 86.50 85 PRO A N 1
ATOM 695 C CA . PRO A 1 85 ? -14.313 -3.805 7.668 1.00 86.50 85 PRO A CA 1
ATOM 696 C C . PRO A 1 85 ? -13.741 -2.692 8.549 1.00 86.50 85 PRO A C 1
ATOM 698 O O . PRO A 1 85 ? -13.167 -2.953 9.603 1.00 86.50 85 PRO A O 1
ATOM 701 N N . GLY A 1 86 ? -13.890 -1.448 8.102 1.00 85.31 86 GLY A N 1
ATOM 702 C CA . GLY A 1 86 ? -13.386 -0.267 8.804 1.00 85.31 86 GLY A CA 1
ATOM 703 C C . GLY A 1 86 ? -11.918 0.061 8.529 1.00 85.31 86 GLY A C 1
ATOM 704 O O . GLY A 1 86 ? -11.557 1.230 8.620 1.00 85.31 86 GLY A O 1
ATOM 705 N N . LEU A 1 87 ? -11.085 -0.905 8.118 1.00 89.94 87 LEU A N 1
ATOM 706 C CA . LEU A 1 87 ? -9.689 -0.629 7.780 1.00 89.94 87 LEU A CA 1
ATOM 707 C C . LEU A 1 87 ? -9.598 0.172 6.476 1.00 89.94 87 LEU A C 1
ATOM 709 O O . LEU A 1 87 ? -10.013 -0.291 5.414 1.00 89.94 87 LEU A O 1
ATOM 713 N N . VAL A 1 88 ? -9.009 1.360 6.550 1.00 94.94 88 VAL A N 1
ATOM 714 C CA . VAL A 1 88 ? -8.831 2.285 5.431 1.00 94.94 88 VAL A CA 1
ATOM 715 C C . VAL A 1 88 ? -7.430 2.881 5.471 1.00 94.94 88 VAL A C 1
ATOM 717 O O . VAL A 1 88 ? -6.907 3.209 6.536 1.00 94.94 88 VAL A O 1
ATOM 720 N N . PHE A 1 89 ? -6.836 3.062 4.297 1.00 96.31 89 PHE A N 1
ATOM 721 C CA . PHE A 1 89 ? -5.554 3.732 4.126 1.00 96.31 89 PHE A CA 1
ATOM 722 C C . PHE A 1 89 ? -5.737 5.062 3.407 1.00 96.31 89 PHE A C 1
ATOM 724 O O . PHE A 1 89 ? -6.553 5.169 2.494 1.00 96.31 89 PHE A O 1
ATOM 731 N N . ALA A 1 90 ? -4.965 6.069 3.802 1.00 96.94 90 ALA A N 1
ATOM 732 C CA . ALA A 1 90 ? -4.961 7.380 3.171 1.00 96.94 90 ALA A CA 1
ATOM 733 C C . ALA A 1 90 ? -3.538 7.812 2.822 1.00 96.94 90 ALA A C 1
ATOM 735 O O . ALA A 1 90 ? -2.640 7.784 3.664 1.00 96.94 90 ALA A O 1
ATOM 736 N N . SER A 1 91 ? -3.353 8.249 1.581 1.00 96.75 91 SER A N 1
ATOM 737 C CA . SER A 1 91 ? -2.128 8.884 1.108 1.00 96.75 91 SER A CA 1
ATOM 738 C C . SER A 1 91 ? -2.257 10.393 1.232 1.00 96.75 91 SER A C 1
ATOM 740 O O . SER A 1 91 ? -3.245 10.975 0.779 1.00 96.75 91 SER A O 1
ATOM 742 N N . THR A 1 92 ? -1.256 11.039 1.818 1.00 95.62 92 THR A N 1
ATOM 743 C CA . THR A 1 92 ? -1.194 12.496 1.990 1.00 95.62 92 THR A CA 1
ATOM 744 C C . THR A 1 92 ? 0.178 13.009 1.573 1.00 95.62 92 THR A C 1
ATOM 746 O O . THR A 1 92 ? 1.128 12.239 1.471 1.00 95.62 92 THR A O 1
ATOM 749 N N . LEU A 1 93 ? 0.340 14.323 1.422 1.00 92.19 93 LEU A N 1
ATOM 750 C CA . LEU A 1 93 ? 1.656 14.918 1.144 1.00 92.19 93 LEU A CA 1
ATOM 751 C C . LEU A 1 93 ? 2.716 14.622 2.223 1.00 92.19 93 LEU A C 1
ATOM 753 O O . LEU A 1 93 ? 3.909 14.641 1.924 1.00 92.19 93 LEU A O 1
ATOM 757 N N . ARG A 1 94 ? 2.298 14.342 3.465 1.00 91.81 94 ARG A N 1
ATOM 758 C CA . ARG A 1 94 ? 3.194 14.120 4.614 1.00 91.81 94 ARG A CA 1
ATOM 759 C C . ARG A 1 94 ? 3.476 12.647 4.903 1.00 91.81 94 ARG A C 1
ATOM 761 O O . ARG A 1 94 ? 4.238 12.354 5.819 1.00 91.81 94 ARG A O 1
ATOM 768 N N . GLY A 1 95 ? 2.839 11.729 4.178 1.00 94.06 95 GLY A N 1
ATOM 769 C CA . GLY A 1 95 ? 2.962 10.303 4.447 1.00 94.06 95 GLY A CA 1
ATOM 770 C C . GLY A 1 95 ? 1.702 9.507 4.159 1.00 94.06 95 GLY A C 1
ATOM 771 O O . GLY A 1 95 ? 0.695 10.040 3.681 1.00 94.06 95 GLY A O 1
ATOM 772 N N . VAL A 1 96 ? 1.769 8.224 4.504 1.00 95.75 96 VAL A N 1
ATOM 773 C CA . VAL A 1 96 ? 0.642 7.294 4.413 1.00 95.75 96 VAL A CA 1
ATOM 774 C C . VAL A 1 96 ? 0.147 6.946 5.807 1.00 95.75 96 VAL A C 1
ATOM 776 O O . VAL A 1 96 ? 0.935 6.737 6.728 1.00 95.75 96 VAL A O 1
ATOM 779 N N . PHE A 1 97 ? -1.169 6.886 5.953 1.00 94.81 97 PHE A N 1
ATOM 780 C CA . PHE A 1 97 ? -1.849 6.680 7.219 1.00 94.81 97 PHE A CA 1
ATOM 781 C C . PHE A 1 97 ? -2.832 5.519 7.123 1.00 94.81 97 PHE A C 1
ATOM 783 O O . PHE A 1 97 ? -3.395 5.268 6.058 1.00 94.81 97 PHE A O 1
ATOM 790 N N . ARG A 1 98 ? -3.067 4.843 8.250 1.00 93.44 98 ARG A N 1
ATOM 791 C CA . ARG A 1 98 ? -4.100 3.813 8.406 1.00 93.44 98 ARG A CA 1
ATOM 792 C C . ARG A 1 98 ? -5.138 4.227 9.446 1.00 93.44 98 ARG A C 1
ATOM 794 O O . ARG A 1 98 ? -4.793 4.876 10.431 1.00 93.44 98 ARG A O 1
ATOM 801 N N . SER A 1 99 ? -6.387 3.837 9.246 1.00 91.25 99 SER A N 1
ATOM 802 C CA . SER A 1 99 ? -7.511 4.095 10.149 1.00 91.25 99 SER A CA 1
ATOM 803 C C . SER A 1 99 ? -8.449 2.889 10.182 1.00 91.25 99 SER A C 1
ATOM 805 O O . SER A 1 99 ? -8.517 2.157 9.202 1.00 91.25 99 SER A O 1
ATOM 807 N N . PHE A 1 100 ? -9.159 2.682 11.295 1.00 88.56 100 PHE A N 1
ATOM 808 C CA . PHE A 1 100 ? -10.231 1.673 11.402 1.00 88.56 100 PHE A CA 1
ATOM 809 C C . PHE A 1 100 ? -11.632 2.296 11.534 1.00 88.56 100 PHE A C 1
ATOM 811 O O . PHE A 1 100 ? -12.635 1.588 11.511 1.00 88.56 100 PHE A O 1
ATOM 818 N N . ASP A 1 101 ? -11.706 3.617 11.698 1.00 85.44 101 ASP A N 1
ATOM 819 C CA . ASP A 1 101 ? -12.944 4.374 11.910 1.00 85.44 101 ASP A CA 1
ATOM 820 C C . ASP A 1 101 ? -13.136 5.505 10.877 1.00 85.44 101 ASP A C 1
ATOM 822 O O . ASP A 1 101 ? -14.170 6.175 10.870 1.00 85.44 101 ASP A O 1
ATOM 826 N N . GLY A 1 102 ? -12.136 5.743 10.019 1.00 86.94 102 GLY A N 1
ATOM 827 C CA . GLY A 1 102 ? -12.070 6.847 9.059 1.00 86.94 102 GLY A CA 1
ATOM 828 C C . GLY A 1 102 ? -11.878 8.234 9.688 1.00 86.94 102 GLY A C 1
ATOM 829 O O . GLY A 1 102 ? -11.863 9.231 8.965 1.00 86.94 102 GLY A O 1
ATOM 830 N N . LYS A 1 103 ? -11.745 8.325 11.015 1.00 88.12 103 LYS A N 1
ATOM 831 C CA . LYS A 1 103 ? -11.674 9.580 11.783 1.00 88.12 103 LYS A CA 1
ATOM 832 C C . LYS A 1 103 ? -10.306 9.768 12.422 1.00 88.12 103 LYS A C 1
ATOM 834 O O . LYS A 1 103 ? -9.734 10.855 12.340 1.00 88.12 103 LYS A O 1
ATOM 839 N N . THR A 1 104 ? -9.790 8.720 13.049 1.00 89.62 104 THR A N 1
ATOM 840 C CA . THR A 1 104 ? -8.485 8.689 13.699 1.00 89.62 104 THR A CA 1
ATOM 841 C C . THR A 1 104 ? -7.498 7.932 12.825 1.00 89.62 104 THR A C 1
ATOM 843 O O . THR A 1 104 ? -7.775 6.841 12.327 1.00 89.62 104 THR A O 1
ATOM 846 N N . TRP A 1 105 ? -6.342 8.543 12.590 1.00 92.56 105 TRP A N 1
ATOM 847 C CA . TRP A 1 105 ? -5.360 8.066 11.625 1.00 92.56 105 TRP A CA 1
ATOM 848 C C . TRP A 1 105 ? -4.021 7.849 12.306 1.00 92.56 105 TRP A C 1
ATOM 850 O O . TRP A 1 105 ? -3.527 8.733 13.003 1.00 92.56 105 TRP A O 1
ATOM 860 N N . MET A 1 106 ? -3.406 6.696 12.076 1.00 89.75 106 MET A N 1
ATOM 861 C CA . MET A 1 106 ? -2.055 6.407 12.536 1.00 89.75 106 MET A CA 1
ATOM 862 C C . MET A 1 106 ? -1.082 6.447 11.353 1.00 89.75 106 MET A C 1
ATOM 864 O O . MET A 1 106 ? -1.359 5.813 10.331 1.00 89.75 106 MET A O 1
ATOM 868 N N . PRO A 1 107 ? 0.048 7.170 11.457 1.00 91.31 107 PRO A N 1
ATOM 869 C CA . PRO A 1 107 ? 1.066 7.164 10.416 1.00 91.31 107 PRO A CA 1
ATOM 870 C C . PRO A 1 107 ? 1.668 5.769 10.270 1.00 91.31 107 PRO A C 1
ATOM 872 O O . PRO A 1 107 ? 2.025 5.129 11.260 1.00 91.31 107 PRO A O 1
ATOM 875 N N . LEU A 1 108 ? 1.825 5.316 9.029 1.00 90.69 108 LEU A N 1
ATOM 876 C CA . LEU A 1 108 ? 2.601 4.121 8.740 1.00 90.69 108 LEU A CA 1
ATOM 877 C C . LEU A 1 108 ? 4.100 4.456 8.797 1.00 90.69 108 LEU A C 1
ATOM 879 O O . LEU A 1 108 ? 4.554 5.379 8.107 1.00 90.69 108 LEU A O 1
ATOM 883 N N . PRO A 1 109 ? 4.895 3.719 9.590 1.00 84.56 109 PRO A N 1
ATOM 884 C CA . PRO A 1 109 ? 6.325 3.963 9.685 1.00 84.56 109 PRO A CA 1
ATOM 885 C C . PRO A 1 109 ? 7.005 3.730 8.330 1.00 84.56 109 PRO A C 1
ATOM 887 O O . PRO A 1 1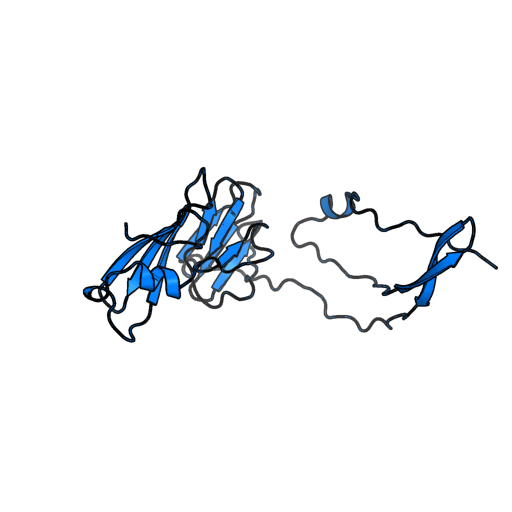09 ? 6.700 2.786 7.609 1.00 84.56 109 PRO A O 1
ATOM 890 N N . GLY A 1 110 ? 7.943 4.613 7.980 1.00 87.31 110 GLY A N 1
ATOM 891 C CA . GLY A 1 110 ? 8.709 4.525 6.732 1.00 87.31 110 GLY A CA 1
ATOM 892 C C . GLY A 1 110 ? 8.109 5.262 5.528 1.00 87.31 110 GLY A C 1
ATOM 893 O O . GLY A 1 110 ? 8.819 5.445 4.543 1.00 87.31 110 GLY A O 1
ATOM 894 N N . PHE A 1 111 ? 6.875 5.772 5.608 1.00 92.62 111 PHE A N 1
ATOM 895 C CA . PHE A 1 111 ? 6.235 6.518 4.516 1.00 92.62 111 PHE A CA 1
ATOM 896 C C . PHE A 1 111 ? 6.162 8.015 4.832 1.00 92.62 111 PHE A C 1
ATOM 898 O O . PHE A 1 111 ? 5.195 8.488 5.420 1.00 92.62 111 PHE A O 1
ATOM 905 N N . LYS A 1 112 ? 7.194 8.774 4.441 1.00 89.50 112 LYS A N 1
ATOM 906 C CA . LYS A 1 112 ? 7.317 10.222 4.735 1.00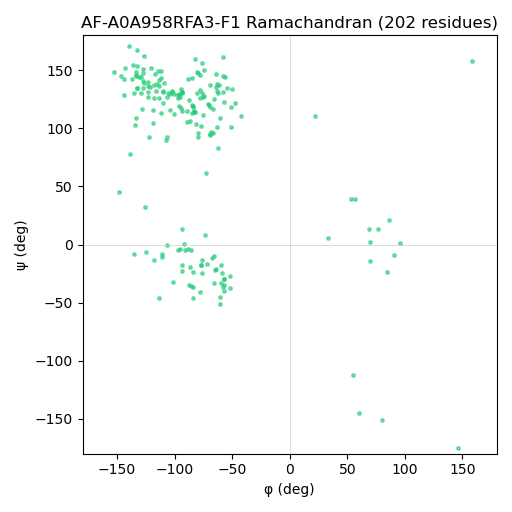 89.50 112 LYS A CA 1
ATOM 907 C C . LYS A 1 112 ? 6.673 11.144 3.691 1.00 89.50 112 LYS A C 1
ATOM 909 O O . LYS A 1 112 ? 6.675 12.361 3.855 1.00 89.50 112 LYS A O 1
ATOM 914 N N . HIS A 1 113 ? 6.153 10.569 2.612 1.00 89.38 113 HIS A N 1
ATOM 915 C CA . HIS A 1 113 ? 5.556 11.280 1.485 1.00 89.38 113 HIS A CA 1
ATOM 916 C C . HIS A 1 113 ? 4.301 10.552 1.010 1.00 89.38 113 HIS A C 1
ATOM 918 O O . HIS A 1 113 ? 4.017 9.433 1.442 1.00 89.38 113 HIS A O 1
ATOM 924 N N . GLY A 1 114 ? 3.561 11.188 0.110 1.00 88.81 114 GLY A N 1
ATOM 925 C CA . GLY A 1 114 ? 2.427 10.556 -0.543 1.00 88.81 114 GLY A CA 1
ATOM 926 C C . GLY A 1 114 ? 2.882 9.548 -1.582 1.00 88.81 114 GLY A C 1
ATOM 927 O O . GLY A 1 114 ? 3.674 9.870 -2.466 1.00 88.81 114 GLY A O 1
ATOM 928 N N . TYR A 1 115 ? 2.352 8.338 -1.477 1.00 93.81 115 TYR A N 1
ATOM 929 C CA . TYR A 1 115 ? 2.578 7.251 -2.420 1.00 93.81 115 TYR A CA 1
ATOM 930 C C . TYR A 1 115 ? 1.246 6.793 -3.018 1.00 93.81 115 TYR A C 1
ATOM 932 O O . TYR A 1 115 ? 0.218 6.919 -2.347 1.00 93.81 115 TYR A O 1
ATOM 940 N N . PRO A 1 116 ? 1.234 6.252 -4.246 1.00 94.44 116 PRO A N 1
ATOM 941 C CA . PRO A 1 116 ? 0.059 5.559 -4.756 1.00 94.44 116 PRO A CA 1
ATOM 942 C C . PRO A 1 116 ? -0.218 4.330 -3.887 1.00 94.44 116 PRO A C 1
ATOM 944 O O . PRO A 1 116 ? 0.701 3.564 -3.582 1.00 94.44 116 PRO A O 1
ATOM 947 N N . ILE A 1 117 ? -1.473 4.160 -3.480 1.00 96.69 117 ILE A N 1
ATOM 948 C CA . ILE A 1 117 ? -1.921 3.057 -2.623 1.00 96.69 117 ILE A CA 1
ATOM 949 C C . ILE A 1 117 ? -2.853 2.161 -3.430 1.00 96.69 117 ILE A C 1
ATOM 951 O O . ILE A 1 117 ? -3.740 2.667 -4.105 1.00 96.69 117 ILE A O 1
ATOM 955 N N . LYS A 1 118 ? -2.714 0.841 -3.347 1.00 96.56 118 LYS A N 1
ATOM 956 C CA . LYS A 1 118 ? -3.738 -0.081 -3.850 1.00 96.56 118 LYS A CA 1
ATOM 957 C C . LYS A 1 118 ? -3.887 -1.311 -2.989 1.00 96.56 118 LYS A C 1
ATOM 959 O O . LYS A 1 118 ? -2.902 -1.841 -2.489 1.00 96.56 118 LYS A O 1
ATOM 964 N N . ILE A 1 119 ? -5.123 -1.774 -2.838 1.00 94.19 119 ILE A N 1
ATOM 965 C CA . ILE A 1 119 ? -5.442 -2.986 -2.092 1.00 94.19 119 ILE A CA 1
ATOM 966 C C . ILE A 1 119 ? -6.194 -3.918 -3.024 1.00 94.19 119 ILE A C 1
ATOM 968 O O . ILE A 1 119 ? -7.181 -3.541 -3.641 1.00 94.19 119 ILE A O 1
ATOM 972 N N . THR A 1 120 ? -5.703 -5.142 -3.126 1.00 92.06 120 THR A N 1
ATOM 973 C CA . THR A 1 120 ? -6.352 -6.192 -3.918 1.00 92.06 120 THR A CA 1
ATOM 974 C C . THR A 1 120 ? -7.480 -6.849 -3.130 1.00 92.06 120 THR A C 1
ATOM 976 O O . THR A 1 120 ? -7.479 -6.845 -1.896 1.00 92.06 120 THR A O 1
ATOM 979 N N . SER A 1 121 ? -8.410 -7.503 -3.827 1.00 88.69 121 SER A N 1
ATOM 980 C CA . SER A 1 121 ? -9.510 -8.256 -3.204 1.00 88.69 121 SER A CA 1
ATOM 981 C C . SER A 1 121 ? -9.081 -9.272 -2.130 1.00 88.69 121 SER A C 1
ATOM 983 O O . SER A 1 121 ? -9.853 -9.563 -1.214 1.00 88.69 121 SER A O 1
ATOM 985 N N . ASN A 1 122 ? -7.857 -9.808 -2.198 1.00 84.38 122 ASN A N 1
ATOM 986 C CA . ASN A 1 122 ? -7.334 -10.756 -1.213 1.00 84.38 122 ASN A CA 1
ATOM 987 C C . ASN A 1 122 ? -6.688 -10.087 0.017 1.00 84.38 122 ASN A C 1
ATOM 989 O O . ASN A 1 122 ? -6.337 -10.792 0.959 1.00 84.38 122 ASN A O 1
ATOM 993 N N . GLY A 1 123 ? -6.572 -8.755 0.024 1.00 83.19 123 GLY A N 1
ATOM 994 C CA . GLY A 1 123 ? -6.008 -7.975 1.119 1.00 83.19 123 GLY A CA 1
ATOM 995 C C . GLY A 1 123 ? -4.533 -7.600 0.980 1.00 83.19 123 GLY A C 1
ATOM 996 O O . GLY A 1 123 ? -4.016 -6.938 1.879 1.00 83.19 123 GLY A O 1
ATOM 997 N N . THR A 1 124 ? -3.868 -7.973 -0.121 1.00 88.44 124 THR A N 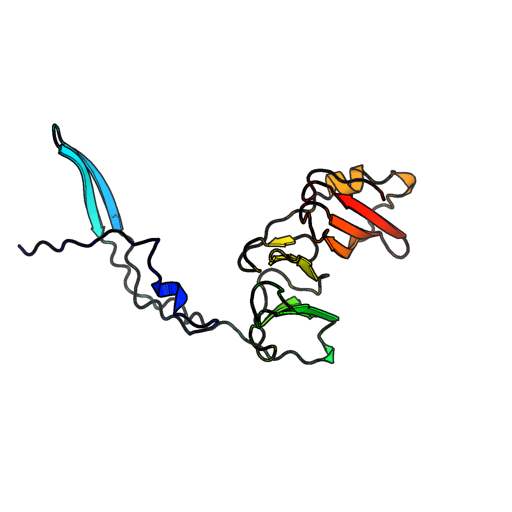1
ATOM 998 C CA . THR A 1 124 ? -2.495 -7.522 -0.409 1.00 88.44 124 THR A CA 1
ATOM 999 C C . THR A 1 124 ? -2.505 -6.017 -0.651 1.00 88.44 124 THR A C 1
ATOM 1001 O O . THR A 1 124 ? -3.252 -5.542 -1.514 1.00 88.44 124 THR A O 1
ATOM 1004 N N . LEU A 1 125 ? -1.678 -5.291 0.099 1.00 92.75 125 LEU A N 1
ATOM 1005 C CA . LEU A 1 125 ? -1.569 -3.834 0.084 1.00 92.75 125 LEU A CA 1
ATOM 1006 C C . LEU A 1 125 ? -0.276 -3.418 -0.618 1.00 92.75 125 LEU A C 1
ATOM 1008 O O . LEU A 1 125 ? 0.812 -3.830 -0.229 1.00 92.75 125 LEU A O 1
ATOM 1012 N N . PHE A 1 126 ? -0.391 -2.549 -1.610 1.00 95.00 126 PHE A N 1
ATOM 1013 C CA . PHE A 1 126 ? 0.718 -1.920 -2.311 1.00 95.00 126 PHE A CA 1
ATOM 1014 C C . PHE A 1 126 ? 0.769 -0.440 -1.961 1.00 95.00 126 PHE A C 1
ATOM 1016 O O . PHE A 1 126 ? -0.249 0.250 -2.011 1.00 95.00 126 PHE A O 1
ATOM 1023 N N . ILE A 1 127 ? 1.960 0.047 -1.625 1.00 95.69 127 ILE A N 1
ATOM 1024 C CA . ILE A 1 127 ? 2.231 1.460 -1.372 1.00 95.69 127 ILE A CA 1
ATOM 1025 C C . ILE A 1 127 ? 3.524 1.811 -2.101 1.00 95.69 127 ILE A C 1
ATOM 1027 O O . ILE A 1 127 ? 4.611 1.464 -1.639 1.00 95.69 127 ILE A O 1
ATOM 1031 N N . GLY A 1 128 ? 3.415 2.484 -3.247 1.00 92.69 128 GLY A N 1
ATOM 1032 C CA . GLY A 1 128 ? 4.574 2.826 -4.073 1.00 92.69 128 GLY A CA 1
ATOM 1033 C C . GLY A 1 128 ? 5.413 1.595 -4.439 1.00 92.69 128 GLY A C 1
ATOM 1034 O O . GLY A 1 128 ? 4.969 0.732 -5.195 1.00 92.69 128 GLY A O 1
ATOM 1035 N N . ASP A 1 129 ? 6.630 1.528 -3.905 1.00 89.69 129 ASP A N 1
ATOM 1036 C CA . ASP A 1 129 ? 7.622 0.467 -4.121 1.00 89.69 129 ASP A CA 1
ATOM 1037 C C . ASP A 1 129 ? 7.567 -0.684 -3.101 1.00 89.69 129 ASP A C 1
ATOM 1039 O O . ASP A 1 129 ? 8.333 -1.651 -3.206 1.00 89.69 129 ASP A O 1
ATOM 1043 N N . LYS A 1 130 ? 6.639 -0.614 -2.142 1.00 92.88 130 LYS A N 1
ATOM 1044 C CA . LYS A 1 130 ? 6.460 -1.603 -1.078 1.00 92.88 130 LYS A CA 1
ATOM 1045 C C . LYS A 1 130 ? 5.152 -2.379 -1.217 1.00 92.88 130 LYS A C 1
ATOM 1047 O O . LYS A 1 130 ? 4.141 -1.860 -1.689 1.00 92.88 130 LYS A O 1
ATOM 1052 N N . VAL A 1 131 ? 5.181 -3.626 -0.758 1.00 91.50 131 VAL A N 1
ATOM 1053 C CA . VAL A 1 131 ? 4.037 -4.537 -0.671 1.00 91.50 131 VAL A CA 1
ATOM 1054 C C . VAL A 1 131 ? 3.918 -5.103 0.741 1.00 91.50 131 VAL A C 1
ATOM 1056 O O . VAL A 1 131 ? 4.919 -5.426 1.378 1.00 91.50 131 VAL A O 1
ATOM 1059 N N . SER A 1 132 ? 2.693 -5.236 1.227 1.00 89.25 132 SER A N 1
ATOM 1060 C CA . SER A 1 132 ? 2.346 -5.856 2.498 1.00 89.25 132 SER A CA 1
ATOM 1061 C C . SER A 1 132 ? 1.361 -6.999 2.269 1.00 89.25 132 SER A C 1
ATOM 1063 O O . SER A 1 132 ? 0.395 -6.873 1.510 1.00 89.25 132 SER A O 1
ATOM 1065 N N . PHE A 1 133 ? 1.614 -8.112 2.956 1.00 83.50 133 PHE A N 1
ATOM 1066 C CA . PHE A 1 133 ? 0.769 -9.311 2.954 1.00 83.50 133 PHE A CA 1
ATOM 1067 C C . PHE A 1 133 ? -0.012 -9.482 4.265 1.00 83.50 133 PHE A C 1
ATOM 1069 O O . PHE A 1 133 ? -0.766 -10.438 4.412 1.00 83.50 133 PHE A O 1
ATOM 1076 N N . ASP A 1 134 ? 0.167 -8.559 5.208 1.00 79.81 134 ASP A N 1
ATOM 1077 C CA . ASP A 1 134 ? -0.404 -8.561 6.556 1.00 79.81 134 ASP A CA 1
ATOM 1078 C C . ASP A 1 134 ? -1.164 -7.257 6.844 1.00 79.81 134 ASP A C 1
ATOM 1080 O O . ASP A 1 134 ? -1.209 -6.773 7.970 1.00 79.81 134 ASP A O 1
ATOM 1084 N N . HIS A 1 135 ? -1.772 -6.682 5.802 1.00 83.88 135 HIS A N 1
ATOM 1085 C CA . HIS A 1 135 ? -2.616 -5.488 5.892 1.00 83.88 135 HIS A CA 1
ATOM 1086 C C . HIS A 1 135 ? -1.919 -4.264 6.512 1.00 83.88 135 HIS A C 1
ATOM 1088 O O . HIS A 1 135 ? -2.528 -3.479 7.234 1.00 83.88 135 HIS A O 1
ATOM 1094 N N . GLY A 1 136 ? -0.646 -4.068 6.184 1.00 83.25 136 GLY A N 1
ATOM 1095 C CA . GLY A 1 136 ? 0.130 -2.891 6.553 1.00 83.25 136 GLY A CA 1
ATOM 1096 C C . GLY A 1 136 ? 0.788 -2.959 7.929 1.00 83.25 136 GLY A C 1
ATOM 1097 O O . GLY A 1 136 ? 1.108 -1.900 8.473 1.00 83.25 136 GLY A O 1
ATOM 1098 N N . GLU A 1 137 ? 0.987 -4.158 8.487 1.00 80.69 137 GLU A N 1
ATOM 1099 C CA . GLU A 1 137 ? 1.830 -4.355 9.676 1.00 80.69 137 GLU A CA 1
ATOM 1100 C C . GLU A 1 137 ? 3.315 -4.487 9.304 1.00 80.69 137 GLU A C 1
ATOM 1102 O O . GLU A 1 137 ? 4.177 -3.928 9.983 1.00 80.69 137 GLU A O 1
ATOM 1107 N N . SER A 1 138 ? 3.629 -5.134 8.180 1.00 80.81 138 SER A N 1
ATOM 1108 C CA . SER A 1 138 ? 4.979 -5.228 7.628 1.00 80.81 138 SER A CA 1
ATOM 1109 C C . SER A 1 138 ? 5.008 -4.998 6.118 1.00 80.81 138 SER A C 1
ATOM 1111 O O . SER A 1 138 ? 4.027 -5.197 5.400 1.00 80.81 138 SER A O 1
ATOM 1113 N N . PHE A 1 139 ? 6.163 -4.543 5.628 1.00 85.88 139 PHE A N 1
ATOM 1114 C CA . PHE A 1 139 ? 6.353 -4.157 4.234 1.00 85.88 139 PHE A CA 1
ATOM 1115 C C . PHE A 1 139 ? 7.628 -4.761 3.660 1.00 85.88 139 PHE A C 1
ATOM 1117 O O . PHE A 1 139 ? 8.699 -4.668 4.257 1.00 85.88 139 PHE A O 1
ATOM 1124 N N . ASN A 1 140 ? 7.508 -5.301 2.452 1.00 85.38 140 ASN A N 1
ATOM 1125 C CA . ASN A 1 140 ? 8.599 -5.833 1.649 1.00 85.38 140 ASN A CA 1
ATOM 1126 C C . ASN A 1 140 ? 8.771 -4.993 0.384 1.00 85.38 140 ASN A C 1
ATOM 1128 O O . ASN A 1 140 ? 7.804 -4.455 -0.154 1.00 85.38 140 ASN A O 1
ATOM 1132 N N . GLU A 1 141 ? 9.995 -4.899 -0.120 1.00 87.44 141 GLU A N 1
ATOM 1133 C CA . GLU A 1 141 ? 10.252 -4.316 -1.437 1.00 87.44 141 GLU A CA 1
ATOM 1134 C C . GLU A 1 141 ? 9.909 -5.338 -2.522 1.00 87.44 141 GLU A C 1
ATOM 1136 O O . GLU A 1 141 ? 10.308 -6.501 -2.437 1.00 87.44 141 GLU A O 1
ATOM 1141 N N . TYR A 1 142 ? 9.174 -4.910 -3.547 1.00 85.06 142 TYR A N 1
ATOM 1142 C CA . TYR A 1 142 ? 8.877 -5.747 -4.719 1.00 85.06 142 TYR A CA 1
ATOM 1143 C C . TYR A 1 142 ? 9.444 -5.154 -6.013 1.00 85.06 142 TYR A C 1
ATOM 1145 O O . TYR A 1 142 ? 9.536 -5.837 -7.029 1.00 85.06 142 TYR A O 1
ATOM 1153 N N . ILE A 1 143 ? 9.862 -3.885 -5.997 1.00 84.19 143 ILE A N 1
ATOM 1154 C CA . ILE A 1 143 ? 10.453 -3.237 -7.164 1.00 84.19 143 ILE A CA 1
ATOM 1155 C C . ILE A 1 143 ? 11.957 -3.481 -7.211 1.00 84.19 143 ILE A C 1
ATOM 1157 O O . ILE A 1 143 ? 12.712 -3.112 -6.316 1.00 84.19 143 ILE A O 1
ATOM 1161 N N . ARG A 1 144 ? 12.403 -4.040 -8.335 1.00 84.50 144 ARG A N 1
ATOM 1162 C CA . ARG A 1 144 ? 13.813 -4.180 -8.695 1.00 84.50 144 ARG A CA 1
ATOM 1163 C C . ARG A 1 144 ? 14.152 -3.189 -9.797 1.00 84.50 144 ARG A C 1
ATOM 1165 O O . ARG A 1 144 ? 13.959 -3.475 -10.979 1.00 84.50 144 ARG A O 1
ATOM 1172 N N . TRP A 1 145 ? 14.633 -2.007 -9.410 1.00 82.56 145 TRP A N 1
ATOM 1173 C CA . TRP A 1 145 ? 14.930 -0.916 -10.347 1.00 82.56 145 TRP A CA 1
ATOM 1174 C C . TRP A 1 145 ? 15.918 -1.320 -11.442 1.00 82.56 145 TRP A C 1
ATOM 1176 O O . TRP A 1 145 ? 15.743 -0.921 -12.588 1.00 82.56 145 TRP A O 1
ATOM 1186 N N . ASP A 1 146 ? 16.889 -2.180 -11.133 1.00 80.25 146 ASP A N 1
ATOM 1187 C CA . ASP A 1 146 ? 17.808 -2.757 -12.117 1.00 80.25 146 ASP A CA 1
ATOM 1188 C C . ASP A 1 146 ? 17.066 -3.501 -13.240 1.00 80.25 146 ASP A C 1
ATOM 1190 O O . ASP A 1 146 ? 17.401 -3.365 -14.418 1.00 80.25 146 ASP A O 1
ATOM 1194 N N . LYS A 1 147 ? 16.007 -4.237 -12.889 1.00 84.56 147 LYS A N 1
ATOM 1195 C CA . LYS A 1 147 ? 15.187 -5.006 -13.830 1.00 84.56 147 LYS A CA 1
ATOM 1196 C C . LYS A 1 147 ? 14.215 -4.126 -14.604 1.00 84.56 147 LYS A C 1
ATOM 1198 O O . LYS A 1 147 ? 14.081 -4.318 -15.809 1.00 84.56 147 LYS A O 1
ATOM 1203 N N . ILE A 1 148 ? 13.586 -3.148 -13.948 1.00 83.88 148 ILE A N 1
ATOM 1204 C CA . ILE A 1 148 ? 12.719 -2.167 -14.622 1.00 83.88 148 ILE A CA 1
ATOM 1205 C C . ILE A 1 148 ? 13.522 -1.391 -15.658 1.00 83.88 148 ILE A C 1
ATOM 1207 O O . ILE A 1 148 ? 13.127 -1.321 -16.819 1.00 83.88 148 ILE A O 1
ATOM 1211 N N . LEU A 1 149 ? 14.667 -0.839 -15.251 1.00 83.06 149 LEU A N 1
ATOM 1212 C CA . LEU A 1 149 ? 15.540 -0.115 -16.161 1.00 83.06 149 LEU A CA 1
ATOM 1213 C C . LEU A 1 149 ? 15.995 -1.046 -17.280 1.00 83.06 149 LEU A C 1
ATOM 1215 O O . LEU A 1 149 ? 15.855 -0.673 -18.437 1.00 83.06 149 LEU A O 1
ATOM 1219 N N . GLY A 1 150 ? 16.414 -2.276 -16.961 1.00 82.00 150 GLY A N 1
ATOM 1220 C CA . GLY A 1 150 ? 16.754 -3.321 -17.929 1.00 82.00 150 GLY A CA 1
ATOM 1221 C C . GLY A 1 150 ? 15.678 -3.597 -18.988 1.00 82.00 150 GLY A C 1
ATOM 1222 O O . GLY A 1 150 ? 16.023 -3.807 -20.148 1.00 82.00 150 GLY A O 1
ATOM 1223 N N . ALA A 1 151 ? 14.395 -3.541 -18.621 1.00 83.12 151 ALA A N 1
ATOM 1224 C CA . ALA A 1 151 ? 13.265 -3.798 -19.516 1.00 83.12 151 ALA A CA 1
ATOM 1225 C C . ALA A 1 151 ? 12.937 -2.633 -20.471 1.00 83.12 151 ALA A C 1
ATOM 1227 O O . ALA A 1 151 ? 12.242 -2.825 -21.467 1.00 83.12 151 ALA A O 1
ATOM 1228 N N . ILE A 1 152 ? 13.418 -1.422 -20.182 1.00 80.56 152 ILE A N 1
ATOM 1229 C CA . ILE A 1 152 ? 13.159 -0.224 -20.987 1.00 80.56 152 ILE A CA 1
ATOM 1230 C C . ILE A 1 152 ? 14.302 -0.054 -22.007 1.00 80.56 152 ILE A C 1
ATOM 1232 O O . ILE A 1 152 ? 15.459 -0.096 -21.593 1.00 80.56 152 ILE A O 1
ATOM 1236 N N . PRO A 1 153 ? 14.048 0.163 -23.312 1.00 76.94 153 PRO A N 1
ATOM 1237 C CA . PRO A 1 153 ? 15.100 0.439 -24.300 1.00 76.94 153 PRO A CA 1
ATOM 1238 C C . PRO A 1 153 ? 15.967 1.651 -23.923 1.00 76.94 153 PRO A C 1
ATOM 1240 O O . PRO A 1 153 ? 15.453 2.622 -23.364 1.00 76.94 153 PRO A O 1
ATOM 1243 N N . ILE A 1 154 ? 17.271 1.617 -24.217 1.00 70.50 154 ILE A N 1
ATOM 1244 C CA . ILE A 1 154 ? 18.239 2.650 -23.790 1.00 70.50 154 ILE A CA 1
ATOM 1245 C C . ILE A 1 154 ? 17.866 4.035 -24.339 1.00 70.50 154 ILE A C 1
ATOM 1247 O O . ILE A 1 154 ? 17.984 5.026 -23.629 1.00 70.50 154 ILE A O 1
ATOM 1251 N N . GLU A 1 155 ? 17.285 4.110 -25.534 1.00 68.56 155 GLU A N 1
ATOM 1252 C CA . GLU A 1 155 ? 16.809 5.347 -26.174 1.00 68.56 155 GLU A CA 1
ATOM 1253 C C . GLU A 1 155 ? 15.646 5.995 -25.393 1.00 68.56 155 GLU A C 1
ATOM 1255 O O . GLU A 1 155 ? 15.364 7.197 -25.498 1.00 68.56 155 GLU A O 1
ATOM 1260 N N . ARG A 1 156 ? 14.950 5.189 -24.580 1.00 65.56 156 ARG A N 1
ATOM 1261 C CA . ARG A 1 156 ? 13.885 5.624 -23.669 1.00 65.56 156 ARG A CA 1
ATOM 1262 C C . ARG A 1 156 ? 14.400 5.926 -22.257 1.00 65.56 156 ARG A C 1
ATOM 1264 O O . ARG A 1 156 ? 13.712 6.652 -21.538 1.00 65.56 156 ARG A O 1
ATOM 1271 N N . ARG A 1 157 ? 15.593 5.448 -21.878 1.00 64.25 157 ARG A N 1
ATOM 1272 C CA . ARG A 1 157 ? 16.261 5.746 -20.599 1.00 64.25 157 ARG A CA 1
ATOM 1273 C C . ARG A 1 157 ? 16.936 7.119 -20.690 1.00 64.25 157 ARG A C 1
ATOM 1275 O O . ARG A 1 157 ? 18.043 7.244 -21.196 1.00 64.25 157 ARG A O 1
ATOM 1282 N N . LEU A 1 158 ? 16.278 8.172 -20.213 1.00 57.75 158 LEU A N 1
ATOM 1283 C CA . LEU A 1 158 ? 16.946 9.469 -20.064 1.00 57.75 158 LEU A CA 1
ATOM 1284 C C . LEU A 1 158 ? 17.766 9.476 -18.766 1.00 57.75 158 LEU A C 1
ATOM 1286 O O . LEU A 1 158 ? 17.255 9.099 -17.712 1.00 57.75 158 LEU A O 1
ATOM 1290 N N . GLY A 1 159 ? 19.037 9.879 -18.870 1.00 62.34 159 GLY A N 1
ATOM 1291 C CA . GLY A 1 159 ? 19.997 9.943 -17.762 1.00 62.34 159 GLY A CA 1
ATOM 1292 C C . GLY A 1 159 ? 19.553 10.825 -16.590 1.00 62.34 159 GLY A C 1
ATOM 1293 O O . GLY A 1 159 ? 18.660 11.643 -16.763 1.00 62.34 159 GLY A O 1
ATOM 1294 N N . HIS A 1 160 ? 20.179 10.619 -15.419 1.00 59.53 160 HIS A N 1
ATOM 1295 C CA . HIS A 1 160 ? 20.104 11.311 -14.105 1.00 59.53 160 HIS A CA 1
ATOM 1296 C C . HIS A 1 160 ? 18.776 11.938 -13.618 1.00 59.53 160 HIS A C 1
ATOM 1298 O O . HIS A 1 160 ? 18.747 12.573 -12.566 1.00 59.53 160 HIS A O 1
ATOM 1304 N N . ALA A 1 161 ? 17.669 11.769 -14.328 1.00 66.44 161 ALA A N 1
ATOM 1305 C CA . ALA A 1 161 ? 16.401 12.389 -14.007 1.00 66.44 161 ALA A CA 1
ATOM 1306 C C . ALA A 1 161 ? 15.694 11.622 -12.879 1.00 66.44 161 ALA A C 1
ATOM 1308 O O . ALA A 1 161 ? 15.804 10.394 -12.810 1.00 66.44 161 ALA A O 1
ATOM 1309 N N . PRO A 1 162 ? 14.933 12.315 -12.014 1.00 75.31 162 PRO A N 1
ATOM 1310 C CA . PRO A 1 162 ? 14.183 11.656 -10.958 1.00 75.31 162 PRO A CA 1
ATOM 1311 C C . PRO A 1 162 ? 13.159 10.688 -11.557 1.00 75.31 162 PRO A C 1
ATOM 1313 O O . PRO A 1 162 ? 12.475 11.004 -12.539 1.00 75.31 162 PRO A O 1
ATOM 1316 N N . ILE A 1 163 ? 13.073 9.511 -10.942 1.00 81.38 163 ILE A N 1
ATOM 1317 C CA . ILE A 1 163 ? 12.118 8.459 -11.277 1.00 81.38 163 ILE A CA 1
ATOM 1318 C C . ILE A 1 163 ? 11.007 8.503 -10.233 1.00 81.38 163 ILE A C 1
ATOM 1320 O O . ILE A 1 163 ? 11.282 8.560 -9.035 1.00 81.38 163 ILE A O 1
ATOM 1324 N N . GLN A 1 164 ? 9.755 8.498 -10.679 1.00 86.25 164 GLN A N 1
ATOM 1325 C CA . GLN A 1 164 ? 8.594 8.526 -9.792 1.00 86.25 164 GLN A CA 1
ATOM 1326 C C . GLN A 1 164 ? 7.577 7.472 -10.207 1.00 86.25 164 GLN A C 1
ATOM 1328 O O . GLN A 1 164 ? 7.237 7.356 -11.384 1.00 86.25 164 GLN A O 1
ATOM 1333 N N . ILE A 1 165 ? 7.059 6.731 -9.233 1.00 88.56 165 ILE A N 1
ATOM 1334 C CA . ILE A 1 165 ? 5.920 5.837 -9.438 1.00 88.56 165 ILE A CA 1
ATOM 1335 C C . ILE A 1 165 ? 4.667 6.700 -9.359 1.00 88.56 165 ILE A C 1
ATOM 1337 O O . ILE A 1 165 ? 4.368 7.268 -8.312 1.00 88.56 165 ILE A O 1
ATOM 1341 N N . LEU A 1 166 ? 3.961 6.824 -10.477 1.00 89.12 166 LEU A N 1
ATOM 1342 C CA . LEU A 1 166 ? 2.715 7.580 -10.541 1.00 89.12 166 LEU A CA 1
ATOM 1343 C C . LEU A 1 166 ? 1.519 6.726 -10.140 1.00 89.12 166 LEU A C 1
ATOM 1345 O O . LEU A 1 166 ? 0.576 7.236 -9.549 1.00 89.12 166 LEU A O 1
ATOM 1349 N N . ASN A 1 167 ? 1.550 5.441 -10.489 1.00 90.56 167 ASN A N 1
ATOM 1350 C CA . ASN A 1 167 ? 0.436 4.536 -10.260 1.00 90.56 167 ASN A CA 1
ATOM 1351 C C . ASN A 1 167 ? 0.922 3.094 -10.103 1.00 90.56 167 ASN A C 1
ATOM 1353 O O . ASN A 1 167 ? 1.910 2.700 -10.734 1.00 90.56 167 ASN A O 1
ATOM 1357 N N . VAL A 1 168 ? 0.196 2.331 -9.289 1.00 92.44 168 VAL A N 1
ATOM 1358 C CA . VAL A 1 168 ? 0.394 0.901 -9.046 1.00 92.44 168 VAL A CA 1
ATOM 1359 C C . VAL A 1 168 ? -0.951 0.219 -9.253 1.00 92.44 168 VAL A C 1
ATOM 1361 O O . VAL A 1 168 ? -1.888 0.491 -8.514 1.00 92.44 168 VAL A O 1
ATOM 1364 N N . GLU A 1 169 ? -1.050 -0.667 -10.236 1.00 94.19 169 GLU A N 1
ATOM 1365 C CA . GLU A 1 169 ? -2.276 -1.390 -10.578 1.00 94.19 169 GLU A CA 1
ATOM 1366 C C . GLU A 1 169 ? -2.029 -2.901 -10.491 1.00 94.19 169 GLU A C 1
ATOM 1368 O O . GLU A 1 169 ? -1.557 -3.519 -11.450 1.00 94.19 169 GLU A O 1
ATOM 1373 N N . PRO A 1 170 ? -2.297 -3.520 -9.330 1.00 91.44 170 PRO A N 1
ATOM 1374 C CA . PRO A 1 170 ? -2.230 -4.966 -9.194 1.00 91.44 170 PRO A CA 1
ATOM 1375 C C . PRO A 1 170 ? -3.437 -5.634 -9.866 1.00 91.44 170 PRO A C 1
ATOM 1377 O O . PRO A 1 170 ? -4.538 -5.088 -9.912 1.00 91.44 170 PRO A O 1
ATOM 1380 N N . ASN A 1 171 ? -3.256 -6.854 -10.367 1.00 91.69 171 ASN A N 1
ATOM 1381 C CA . ASN A 1 171 ? -4.357 -7.643 -10.902 1.00 91.69 171 ASN A CA 1
ATOM 1382 C C . ASN A 1 171 ? -5.208 -8.232 -9.769 1.00 91.69 171 ASN A C 1
ATOM 1384 O O . ASN A 1 171 ? -4.699 -8.916 -8.884 1.00 91.69 171 ASN A O 1
ATOM 1388 N N . GLU A 1 172 ? -6.525 -8.057 -9.864 1.00 86.69 172 GLU A N 1
ATOM 1389 C CA . GLU A 1 172 ? -7.473 -8.476 -8.823 1.00 86.69 172 GLU A CA 1
ATOM 1390 C C . GLU A 1 172 ? -7.443 -9.967 -8.478 1.00 86.69 172 GLU A C 1
ATOM 1392 O O . GLU A 1 172 ? -7.641 -10.343 -7.324 1.00 86.69 172 GLU A O 1
ATOM 1397 N N . LYS A 1 173 ? -7.225 -10.832 -9.475 1.00 83.19 173 LYS A N 1
ATOM 1398 C CA . LYS A 1 173 ? -7.235 -12.293 -9.291 1.00 83.19 173 LYS A CA 1
ATOM 1399 C C . LYS A 1 173 ? -5.846 -12.859 -9.015 1.00 83.19 173 LYS A C 1
ATOM 1401 O O . LYS A 1 173 ? -5.734 -13.976 -8.520 1.00 83.19 173 LYS A O 1
ATOM 1406 N N . ARG A 1 174 ? -4.807 -12.131 -9.418 1.00 86.12 174 ARG A N 1
ATOM 1407 C CA . ARG A 1 174 ? -3.408 -12.562 -9.424 1.00 86.12 174 ARG A CA 1
ATOM 1408 C C . ARG A 1 174 ? -2.531 -11.409 -8.940 1.00 86.12 174 ARG A C 1
ATOM 1410 O O . ARG A 1 174 ? -1.936 -10.737 -9.779 1.00 86.12 174 ARG A O 1
ATOM 1417 N N . PRO A 1 175 ? -2.464 -11.145 -7.624 1.00 83.75 175 PRO A N 1
ATOM 1418 C CA . PRO A 1 175 ? -1.750 -9.992 -7.064 1.00 83.75 175 PRO A CA 1
ATOM 1419 C C . PRO A 1 175 ? -0.253 -9.977 -7.407 1.00 83.75 175 PRO A C 1
ATOM 1421 O O . PRO A 1 175 ? 0.379 -8.929 -7.326 1.00 83.75 175 PRO A O 1
ATOM 1424 N N . GLU A 1 176 ? 0.317 -11.112 -7.822 1.00 84.62 176 GLU A N 1
ATOM 1425 C CA . GLU A 1 176 ? 1.680 -11.199 -8.346 1.00 84.62 176 GLU A CA 1
ATOM 1426 C C . GLU A 1 176 ? 1.875 -10.427 -9.656 1.00 84.62 176 GLU A C 1
ATOM 1428 O O . GLU 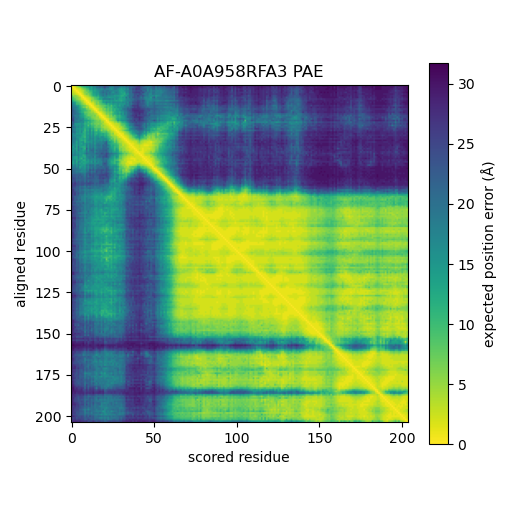A 1 176 ? 3.001 -10.074 -10.008 1.00 84.62 176 GLU A O 1
ATOM 1433 N N . ARG A 1 177 ? 0.782 -10.159 -10.377 1.00 91.69 177 ARG A N 1
ATOM 1434 C CA . ARG A 1 177 ? 0.768 -9.417 -11.632 1.00 91.69 177 ARG A CA 1
ATOM 1435 C C . ARG A 1 177 ? 0.477 -7.952 -11.361 1.00 91.69 177 ARG A C 1
ATOM 1437 O O . ARG A 1 177 ? -0.605 -7.628 -10.878 1.00 91.69 177 ARG A O 1
ATOM 1444 N N . ILE A 1 178 ? 1.415 -7.072 -11.691 1.00 93.12 178 ILE A N 1
ATOM 1445 C CA . ILE A 1 178 ? 1.334 -5.650 -11.341 1.00 93.12 178 ILE A CA 1
ATOM 1446 C C . ILE A 1 178 ? 1.722 -4.813 -12.555 1.00 93.12 178 ILE A C 1
ATOM 1448 O O . ILE A 1 178 ? 2.775 -5.038 -13.153 1.00 93.12 178 ILE A O 1
ATOM 1452 N N . SER A 1 179 ? 0.892 -3.832 -12.891 1.00 94.19 179 SER A N 1
ATOM 1453 C CA . SER A 1 179 ? 1.204 -2.781 -13.856 1.00 94.19 179 SER A CA 1
ATOM 1454 C C . SER A 1 179 ? 1.595 -1.504 -13.115 1.00 94.19 179 SER A C 1
ATOM 1456 O O . SER A 1 179 ? 0.898 -1.054 -12.210 1.00 94.19 179 SER A O 1
ATOM 1458 N N . LEU A 1 180 ? 2.724 -0.909 -13.488 1.00 92.12 180 LEU A N 1
ATOM 1459 C CA . LEU A 1 180 ? 3.212 0.353 -12.946 1.00 92.12 180 LEU A CA 1
ATOM 1460 C C . LEU A 1 180 ? 3.228 1.423 -14.025 1.00 92.12 180 LEU A C 1
ATOM 1462 O O . LEU A 1 180 ? 3.702 1.193 -15.138 1.00 92.12 180 LEU A O 1
ATOM 1466 N N . SER A 1 181 ? 2.806 2.628 -13.652 1.00 91.50 181 SER A N 1
ATOM 1467 C CA . SER A 1 181 ? 3.067 3.830 -14.443 1.00 91.50 181 SER A CA 1
ATOM 1468 C C . SER A 1 181 ? 4.232 4.585 -13.820 1.00 91.50 181 SER A C 1
ATOM 1470 O O . SER A 1 181 ? 4.116 5.113 -12.714 1.00 91.50 181 SER A O 1
ATOM 1472 N N . VAL A 1 182 ? 5.362 4.633 -14.522 1.00 87.06 182 VAL A N 1
ATOM 1473 C CA . VAL A 1 182 ? 6.609 5.226 -14.030 1.00 87.06 182 VAL A CA 1
ATOM 1474 C C . VAL A 1 182 ? 6.949 6.466 -14.846 1.00 87.06 182 VAL A C 1
ATOM 1476 O O . VAL A 1 182 ? 7.040 6.417 -16.072 1.00 87.06 182 VAL A O 1
ATOM 1479 N N . LYS A 1 183 ? 7.157 7.592 -14.167 1.00 86.00 183 LYS A N 1
ATOM 1480 C CA . LYS A 1 183 ? 7.598 8.852 -14.765 1.00 86.00 183 LYS A CA 1
ATOM 1481 C C . LYS A 1 183 ? 9.114 8.975 -14.694 1.00 86.00 183 LYS A C 1
ATOM 1483 O O . LYS A 1 183 ? 9.698 8.836 -13.624 1.00 86.00 183 LYS A O 1
ATOM 1488 N N . PHE A 1 184 ? 9.719 9.304 -15.828 1.00 80.62 184 PHE A N 1
ATOM 1489 C CA . PHE A 1 184 ? 11.133 9.623 -15.979 1.00 80.62 184 PHE A CA 1
ATOM 1490 C C . PHE A 1 184 ? 11.285 11.105 -16.335 1.00 80.62 184 PHE A C 1
ATOM 1492 O O . PHE A 1 184 ? 10.881 11.553 -17.418 1.00 80.62 184 PHE A O 1
ATOM 1499 N N . GLY A 1 185 ? 11.866 11.881 -15.418 1.00 71.25 185 GLY A N 1
ATOM 1500 C CA . GLY A 1 185 ? 12.065 13.317 -15.6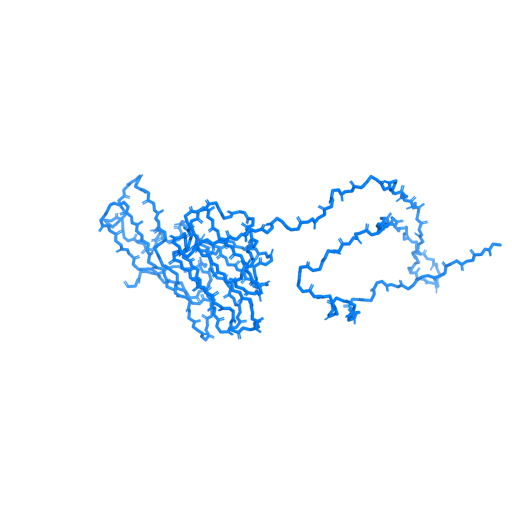02 1.00 71.25 185 GLY A CA 1
ATOM 1501 C C . GLY A 1 185 ? 10.756 14.083 -15.792 1.00 71.25 185 GLY A C 1
ATOM 1502 O O . GLY A 1 185 ? 9.737 13.768 -15.184 1.00 71.25 185 GLY A O 1
ATOM 1503 N N . GLN A 1 186 ? 10.769 15.130 -16.620 1.00 66.44 186 GLN A N 1
ATOM 1504 C CA . GLN A 1 186 ? 9.635 16.059 -16.697 1.00 66.44 186 GLN A CA 1
ATOM 1505 C C . GLN A 1 186 ? 8.493 15.612 -17.621 1.00 66.44 186 GLN A C 1
ATOM 1507 O O . GLN A 1 186 ? 7.368 16.062 -17.417 1.00 66.44 186 GLN A O 1
ATOM 1512 N N . LYS A 1 187 ? 8.736 14.746 -18.618 1.00 65.56 187 LYS A N 1
ATOM 1513 C CA . LYS A 1 187 ? 7.763 14.534 -19.712 1.00 65.56 187 LYS A CA 1
ATOM 1514 C C . LYS A 1 187 ? 7.492 13.088 -20.129 1.00 65.56 187 LYS A C 1
ATOM 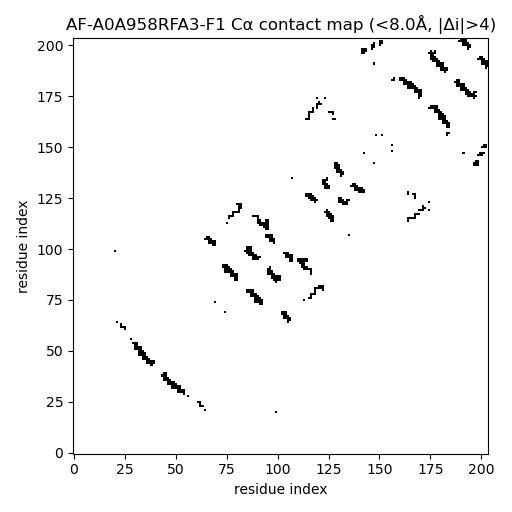1516 O O . LYS A 1 187 ? 6.596 12.884 -20.940 1.00 65.56 187 LYS A O 1
ATOM 1521 N N . ARG A 1 188 ? 8.224 12.084 -19.634 1.00 78.00 188 ARG A N 1
ATOM 1522 C CA . ARG A 1 188 ? 8.057 10.702 -20.115 1.00 78.00 188 ARG A CA 1
ATOM 1523 C C . ARG A 1 188 ? 7.419 9.824 -19.054 1.00 78.00 188 ARG A C 1
ATOM 1525 O O . ARG A 1 188 ? 7.974 9.677 -17.973 1.00 78.00 188 ARG A O 1
ATOM 1532 N N . VAL A 1 189 ? 6.278 9.232 -19.385 1.00 86.69 189 VAL A N 1
ATOM 1533 C CA . VAL A 1 189 ? 5.629 8.188 -18.587 1.00 86.69 189 VAL A CA 1
ATOM 1534 C C . VAL A 1 189 ? 5.744 6.884 -19.361 1.00 86.69 189 VAL A C 1
ATOM 1536 O O . VAL A 1 189 ? 5.480 6.849 -20.561 1.00 86.69 189 VAL A O 1
ATOM 1539 N N . VAL A 1 190 ? 6.188 5.833 -18.685 1.00 88.06 190 VAL A N 1
ATOM 1540 C CA . VAL A 1 190 ? 6.347 4.491 -19.238 1.00 88.06 190 VAL A CA 1
ATOM 1541 C C . VAL A 1 190 ? 5.501 3.537 -18.414 1.00 88.06 190 VAL A C 1
ATOM 1543 O O . VAL A 1 190 ? 5.519 3.597 -17.184 1.00 88.06 190 VAL A O 1
ATOM 1546 N N . GLN A 1 191 ? 4.776 2.658 -19.096 1.00 91.69 191 GLN A N 1
ATOM 1547 C CA . GLN A 1 191 ? 4.052 1.570 -18.459 1.00 91.69 191 GLN A CA 1
ATOM 1548 C C . GLN A 1 191 ? 4.909 0.311 -18.488 1.00 91.69 191 GLN A C 1
ATOM 1550 O O . GLN A 1 191 ? 5.430 -0.088 -19.533 1.00 91.69 191 GLN A O 1
ATOM 1555 N N . VAL A 1 192 ? 5.095 -0.285 -17.318 1.00 91.00 192 VAL A N 1
ATOM 1556 C CA . VAL A 1 192 ? 5.815 -1.546 -17.160 1.00 91.00 192 VAL A CA 1
ATOM 1557 C C . VAL A 1 192 ? 4.955 -2.520 -16.383 1.00 91.00 192 VAL A C 1
ATOM 1559 O O . VAL A 1 192 ? 4.194 -2.136 -15.502 1.00 91.00 192 VAL A O 1
ATOM 1562 N N . TYR A 1 193 ? 5.098 -3.793 -16.704 1.00 93.50 193 TYR A N 1
ATOM 1563 C CA . TYR A 1 193 ? 4.319 -4.874 -16.133 1.00 93.50 193 TYR A CA 1
ATOM 1564 C C . TYR A 1 193 ? 5.248 -5.948 -15.570 1.00 93.50 193 TYR A C 1
ATOM 1566 O O . TYR A 1 193 ? 6.243 -6.318 -16.200 1.00 93.50 193 TYR A O 1
ATOM 1574 N N . THR A 1 194 ? 4.902 -6.488 -14.408 1.00 90.81 194 THR A N 1
ATOM 1575 C CA . THR A 1 194 ? 5.527 -7.681 -13.836 1.00 90.81 194 THR A CA 1
ATOM 1576 C C . THR A 1 194 ? 4.500 -8.802 -13.696 1.00 90.81 194 THR A C 1
ATOM 1578 O O . THR A 1 194 ? 3.378 -8.531 -13.274 1.00 90.81 194 THR A O 1
ATOM 1581 N N . PRO A 1 195 ? 4.842 -10.057 -14.044 1.00 90.62 195 PRO A N 1
ATOM 1582 C CA . PRO A 1 195 ? 3.989 -11.215 -13.799 1.00 90.62 195 PRO A CA 1
ATOM 1583 C C . PRO A 1 195 ? 4.245 -11.921 -12.453 1.00 90.62 195 PRO A C 1
ATOM 1585 O O . PRO A 1 195 ? 3.577 -12.919 -12.187 1.00 90.62 195 PRO A O 1
ATOM 1588 N N . ASP A 1 196 ? 5.250 -11.500 -11.677 1.00 86.06 196 ASP A N 1
ATOM 1589 C CA . ASP A 1 196 ? 5.877 -12.305 -10.620 1.00 86.06 196 ASP A CA 1
ATOM 1590 C C . ASP A 1 196 ? 6.406 -11.480 -9.425 1.00 86.06 196 ASP A C 1
ATOM 1592 O O . ASP A 1 196 ? 7.516 -11.717 -8.937 1.00 86.06 196 ASP A O 1
ATOM 1596 N N . PHE A 1 197 ? 5.616 -10.517 -8.934 1.00 81.75 197 PHE A N 1
ATOM 1597 C CA . PHE A 1 197 ? 5.983 -9.616 -7.826 1.00 81.75 197 PHE A CA 1
ATOM 1598 C C . PHE A 1 197 ? 7.321 -8.895 -8.053 1.00 81.75 197 PHE A C 1
ATOM 1600 O O . PHE A 1 197 ? 8.135 -8.731 -7.147 1.00 81.75 197 PHE A O 1
ATOM 1607 N N . GLY A 1 198 ? 7.566 -8.482 -9.292 1.00 84.69 198 GLY A N 1
ATOM 1608 C CA . GLY A 1 198 ? 8.719 -7.682 -9.680 1.00 84.69 198 GLY A CA 1
ATOM 1609 C C . GLY A 1 198 ? 10.039 -8.441 -9.791 1.00 84.69 198 GLY A C 1
ATOM 1610 O O . GLY A 1 198 ? 11.086 -7.800 -9.934 1.00 84.69 198 GLY A O 1
ATOM 1611 N N . ARG A 1 199 ? 10.020 -9.784 -9.799 1.00 83.88 199 ARG A N 1
ATOM 1612 C CA . ARG A 1 199 ? 11.206 -10.597 -10.142 1.00 83.88 199 ARG A CA 1
ATOM 1613 C C . ARG A 1 199 ? 11.606 -10.404 -11.608 1.00 83.88 199 ARG A C 1
ATOM 1615 O O . ARG A 1 199 ? 12.797 -10.393 -11.924 1.00 83.88 199 ARG A O 1
ATOM 1622 N N . SER A 1 200 ? 10.632 -10.192 -12.488 1.00 86.06 200 SER A N 1
ATOM 1623 C CA . SER A 1 200 ? 10.812 -9.823 -13.887 1.00 86.06 200 SER A CA 1
ATOM 1624 C C . SER A 1 200 ? 9.889 -8.671 -14.283 1.00 86.06 200 SER A C 1
ATOM 1626 O O . SER A 1 200 ? 8.786 -8.517 -13.762 1.00 86.06 200 SER A O 1
ATOM 1628 N N . TRP A 1 201 ? 10.359 -7.846 -15.218 1.00 88.88 201 TRP A N 1
ATOM 1629 C CA . TRP A 1 201 ? 9.640 -6.677 -15.717 1.00 88.88 201 TRP A CA 1
ATOM 1630 C C . TRP A 1 201 ? 9.641 -6.673 -17.237 1.00 88.88 201 TRP A C 1
ATOM 1632 O O . TRP A 1 201 ? 10.610 -7.092 -17.873 1.00 88.88 201 TRP A O 1
ATOM 1642 N N . ARG A 1 202 ? 8.538 -6.210 -17.815 1.00 90.19 202 ARG A N 1
ATOM 1643 C CA . ARG A 1 202 ? 8.331 -6.086 -19.255 1.00 90.19 202 ARG A CA 1
ATOM 1644 C C . ARG A 1 202 ? 7.741 -4.720 -19.552 1.00 90.19 202 ARG A C 1
ATOM 1646 O O . ARG A 1 202 ? 6.971 -4.190 -18.757 1.00 90.19 202 ARG A O 1
ATOM 1653 N N . LEU A 1 203 ? 8.112 -4.164 -20.695 1.00 88.56 203 LEU A N 1
ATOM 1654 C CA . LEU A 1 203 ? 7.441 -2.993 -21.231 1.00 88.56 203 LEU A CA 1
ATOM 1655 C C . LEU A 1 203 ? 6.033 -3.398 -21.687 1.00 88.56 203 LEU A C 1
ATOM 1657 O O . LEU A 1 203 ? 5.878 -4.473 -22.273 1.00 88.56 203 LEU A O 1
ATOM 1661 N N . GLN A 1 204 ? 5.044 -2.564 -21.377 1.00 85.62 204 GLN A N 1
ATOM 1662 C CA . GLN A 1 204 ? 3.671 -2.733 -21.847 1.00 85.62 204 GLN A CA 1
ATOM 1663 C C . GLN A 1 204 ? 3.459 -2.038 -23.196 1.00 85.62 204 GLN A C 1
ATOM 1665 O O . GLN A 1 204 ? 4.101 -0.984 -23.429 1.00 85.62 204 GLN A O 1
#

Mean predicted aligned error: 13.89 Å

Radius of gyration: 23.84 Å; Cα contacts (8 Å, |Δi|>4): 365; chains: 1; bounding box: 34×62×74 Å

Nearest PDB structures (foldseek):
  7akk-assembly1_E  TM=1.498E-01  e=1.140E+00  Homo sapiens

pLDDT: mean 75.46, std 18.96, range [25.03, 96.94]

Foldseek 3Di:
DDDDDDDDPDPPDCPVVPDDPQDQDQCPADWDFDWDWDQDVPPGIDIDGPDTPRPPDPPPDRVRQPKDFDDPVQFPDKEAFLVQAQWIWTFGQQFIWITSPNGITGGQPPTRGGFAWDAANQGWIDTFQWIDPPNRPDIDGLADPVQQVVQDDVVLDDPPFDKGFPYWAADNVQNLWIWTFIDGHDDDTFIWIGNGSHPHIHGD

Sequence (204 aa):
YTLELKSQPNMGSNTVTTVSPWQTLTLQGYSIKRWGKSRIYKWGDLWWPDKTIESNTEFLETLQPRTIQLSKNEVMQVEPSPKIPGLVFASTLRGVFRSFDGKTWMPLPGFKHGYPIKITSNGTLFIGDKVSFDHGESFNEYIRWDKILGAIPIERRLGHAPIQILNVEPNEKRPERISLSVKFGQKRVVQVYTPDFGRSWRLQ